Protein AF-A0A7X7R2S4-F1 (afdb_monomer_lite)

pLDDT: mean 77.34, std 18.14, range [29.33, 97.31]

Structure (mmCIF, N/CA/C/O backbone):
data_AF-A0A7X7R2S4-F1
#
_entry.id   AF-A0A7X7R2S4-F1
#
loop_
_atom_site.group_PDB
_atom_site.id
_atom_site.type_symbol
_atom_site.label_atom_id
_atom_site.label_alt_id
_atom_site.label_comp_id
_atom_site.label_asym_id
_atom_site.label_entity_id
_atom_site.label_seq_id
_atom_site.pdbx_PDB_ins_code
_atom_site.Cartn_x
_atom_site.Cartn_y
_atom_site.Cartn_z
_atom_site.occupancy
_atom_site.B_iso_or_equiv
_atom_site.auth_seq_id
_atom_site.auth_comp_id
_atom_site.auth_asym_id
_atom_site.auth_atom_id
_atom_site.pdbx_PDB_model_num
ATOM 1 N N . MET A 1 1 ? 31.758 -60.821 -17.439 1.00 40.66 1 MET A N 1
ATOM 2 C CA . MET A 1 1 ? 30.952 -59.996 -18.365 1.00 40.66 1 MET A CA 1
ATOM 3 C C . MET A 1 1 ? 30.117 -59.036 -17.536 1.00 40.66 1 MET A C 1
ATOM 5 O O . MET A 1 1 ? 29.089 -59.430 -17.009 1.00 40.66 1 MET A O 1
ATOM 9 N N . THR A 1 2 ? 30.583 -57.804 -17.367 1.00 30.92 2 THR A N 1
ATOM 10 C CA . THR A 1 2 ? 29.908 -56.790 -16.545 1.00 30.92 2 THR A CA 1
ATOM 11 C C . THR A 1 2 ? 30.042 -55.462 -17.279 1.00 30.92 2 THR A C 1
ATOM 13 O O . THR A 1 2 ? 31.125 -54.884 -17.356 1.00 30.92 2 THR A O 1
ATOM 16 N N . ARG A 1 3 ? 28.951 -55.040 -17.929 1.00 32.06 3 ARG A N 1
ATOM 17 C CA . ARG A 1 3 ? 28.861 -53.771 -18.658 1.00 32.06 3 ARG A CA 1
ATOM 18 C C . ARG A 1 3 ? 28.939 -52.623 -17.650 1.00 32.06 3 ARG A C 1
ATOM 20 O O . ARG A 1 3 ? 28.083 -52.512 -16.778 1.00 32.06 3 ARG A O 1
ATOM 27 N N . LYS A 1 4 ? 29.970 -51.783 -17.780 1.00 32.03 4 LYS A N 1
ATOM 28 C CA . LYS A 1 4 ? 30.063 -50.482 -17.108 1.00 32.03 4 LYS A CA 1
ATOM 29 C C . LYS A 1 4 ? 28.926 -49.595 -17.620 1.00 32.03 4 LYS A C 1
ATOM 31 O O . LYS A 1 4 ? 28.867 -49.311 -18.812 1.00 32.03 4 LYS A O 1
ATOM 36 N N . LEU A 1 5 ? 28.039 -49.180 -16.720 1.00 32.25 5 LEU A N 1
ATOM 37 C CA . LEU A 1 5 ? 27.093 -48.097 -16.964 1.00 32.25 5 LEU A CA 1
ATOM 38 C C . LEU A 1 5 ? 27.886 -46.788 -16.940 1.00 32.25 5 LEU A C 1
ATOM 40 O O . LEU A 1 5 ? 28.447 -46.404 -15.915 1.00 32.25 5 LEU A O 1
ATOM 44 N N . THR A 1 6 ? 27.995 -46.147 -18.097 1.00 35.16 6 THR A N 1
ATOM 45 C CA . THR A 1 6 ? 28.527 -44.795 -18.241 1.00 35.16 6 THR A CA 1
ATOM 46 C C . THR A 1 6 ? 27.544 -43.806 -17.628 1.00 35.16 6 THR A C 1
ATOM 48 O O . THR A 1 6 ? 26.377 -43.756 -18.007 1.00 35.16 6 THR A O 1
ATOM 51 N N . ASN A 1 7 ? 28.046 -43.050 -16.659 1.00 31.69 7 ASN A N 1
ATOM 52 C CA . ASN A 1 7 ? 27.362 -41.981 -15.953 1.00 31.69 7 ASN A CA 1
ATOM 53 C C . ASN A 1 7 ? 27.130 -40.808 -16.925 1.00 31.69 7 ASN A C 1
ATOM 55 O O . ASN A 1 7 ? 28.085 -40.133 -17.305 1.00 31.69 7 ASN A O 1
ATOM 59 N N . ILE A 1 8 ? 25.887 -40.601 -17.361 1.00 33.47 8 ILE A N 1
ATOM 60 C CA . ILE A 1 8 ? 25.465 -39.391 -18.076 1.00 33.47 8 ILE A CA 1
ATOM 61 C C . ILE A 1 8 ? 24.953 -38.429 -17.003 1.00 33.47 8 ILE A C 1
ATOM 63 O O . ILE A 1 8 ? 23.783 -38.455 -16.631 1.00 33.47 8 ILE A O 1
ATOM 67 N N . GLN A 1 9 ? 25.858 -37.625 -16.446 1.00 29.33 9 GLN A N 1
ATOM 68 C CA . GLN A 1 9 ? 25.483 -36.395 -15.755 1.00 29.33 9 GLN A CA 1
ATOM 69 C C . GLN A 1 9 ? 25.364 -35.308 -16.823 1.00 29.33 9 GLN A C 1
ATOM 71 O O . GLN A 1 9 ? 26.342 -34.653 -17.167 1.00 29.33 9 GLN A O 1
ATOM 76 N N . GLU A 1 10 ? 24.169 -35.161 -17.392 1.00 31.14 10 GLU A N 1
ATOM 77 C CA . GLU A 1 10 ? 23.798 -33.922 -18.068 1.00 31.14 10 GLU A CA 1
ATOM 78 C C . GLU A 1 10 ? 23.430 -32.892 -16.997 1.00 31.14 10 GLU A C 1
ATOM 80 O O . GLU A 1 10 ? 22.484 -33.062 -16.223 1.00 31.14 10 GLU A O 1
ATOM 85 N N . ASP A 1 11 ? 24.232 -31.833 -16.934 1.00 31.09 11 ASP A N 1
ATOM 86 C CA . ASP A 1 11 ? 24.050 -30.674 -16.071 1.00 31.09 11 ASP A CA 1
ATOM 87 C C . ASP A 1 11 ? 22.731 -29.952 -16.385 1.00 31.09 11 ASP A C 1
ATOM 89 O O . ASP A 1 11 ? 22.661 -29.054 -17.229 1.00 31.09 11 ASP A O 1
ATOM 93 N N . VAL A 1 12 ? 21.672 -30.278 -15.643 1.00 33.25 12 VAL A N 1
ATOM 94 C CA . VAL A 1 12 ? 20.488 -29.419 -15.554 1.00 33.25 12 VAL A CA 1
ATOM 95 C C . VAL A 1 12 ? 20.878 -28.181 -14.743 1.00 33.25 12 VAL A C 1
ATOM 97 O O . VAL A 1 12 ? 20.778 -28.150 -13.515 1.00 33.25 12 VAL A O 1
ATOM 100 N N . LYS A 1 13 ? 21.326 -27.124 -15.429 1.00 32.28 13 LYS A N 1
ATOM 101 C CA . LYS A 1 13 ? 21.379 -25.768 -14.865 1.00 32.28 13 LYS A CA 1
ATOM 102 C C . LYS A 1 13 ? 19.948 -25.298 -14.595 1.00 32.28 13 LYS A C 1
ATOM 104 O O . LYS A 1 13 ? 19.339 -24.618 -15.414 1.00 32.28 13 LYS A O 1
ATOM 109 N N . ILE A 1 14 ? 19.409 -25.664 -13.434 1.00 36.47 14 ILE A N 1
ATOM 110 C CA . ILE A 1 14 ? 18.145 -25.128 -12.928 1.00 36.47 14 ILE A CA 1
ATOM 111 C C . ILE A 1 14 ? 18.370 -23.641 -12.645 1.00 36.47 14 ILE A C 1
ATOM 113 O O . ILE A 1 14 ? 19.056 -23.259 -11.692 1.00 36.47 14 ILE A O 1
ATOM 117 N N . ASN A 1 15 ? 17.821 -22.794 -13.511 1.00 36.31 15 ASN A N 1
ATOM 118 C CA . ASN A 1 15 ? 17.870 -21.351 -13.364 1.00 36.31 15 ASN A CA 1
ATOM 119 C C . ASN A 1 15 ? 16.999 -20.972 -12.152 1.00 36.31 15 ASN A C 1
ATOM 121 O O . ASN A 1 15 ? 15.774 -21.064 -12.202 1.00 36.31 15 ASN A O 1
ATOM 125 N N . LYS A 1 16 ? 17.622 -20.579 -11.032 1.00 40.59 16 LYS A N 1
ATOM 126 C CA . LYS A 1 16 ? 16.988 -20.344 -9.710 1.00 40.59 16 LYS A CA 1
ATOM 127 C C . LYS A 1 16 ? 15.944 -19.206 -9.673 1.00 40.59 16 LYS A C 1
ATOM 129 O O . LYS A 1 16 ? 15.519 -18.795 -8.595 1.00 40.59 16 LYS A O 1
ATOM 134 N N . HIS A 1 17 ? 15.523 -18.695 -10.826 1.00 44.00 17 HIS A N 1
ATOM 135 C CA . HIS A 1 17 ? 14.651 -17.533 -10.984 1.00 44.00 17 HIS A CA 1
ATOM 136 C C . HIS A 1 17 ? 13.266 -17.857 -11.582 1.00 44.00 17 HIS A C 1
ATOM 138 O O . HIS A 1 17 ? 12.427 -16.963 -11.666 1.00 44.00 17 HIS A O 1
ATOM 144 N N . GLU A 1 18 ? 12.973 -19.115 -11.938 1.00 37.88 18 GLU A N 1
ATOM 145 C CA . GLU A 1 18 ? 11.683 -19.508 -12.544 1.00 37.88 18 GLU A CA 1
ATOM 146 C C . GLU A 1 18 ? 10.472 -19.442 -11.591 1.00 37.88 18 GLU A C 1
ATOM 148 O O . GLU A 1 18 ? 9.337 -19.308 -12.043 1.00 37.88 18 GLU A O 1
ATOM 153 N N . GLY A 1 19 ? 10.680 -19.463 -10.271 1.00 36.47 19 GLY A N 1
ATOM 154 C CA . GLY A 1 19 ? 9.593 -19.587 -9.285 1.00 36.47 19 GLY A CA 1
ATOM 155 C C . GLY A 1 19 ? 8.665 -18.371 -9.116 1.00 36.47 19 GLY A C 1
ATOM 156 O O . GLY A 1 19 ? 7.670 -18.475 -8.406 1.00 36.47 19 GLY A O 1
ATOM 157 N N . TYR A 1 20 ? 8.962 -17.225 -9.739 1.00 40.78 20 TYR A N 1
ATOM 158 C CA . TYR A 1 20 ? 8.166 -15.985 -9.624 1.00 40.78 20 TYR A CA 1
ATOM 159 C C . TYR A 1 20 ? 7.561 -15.506 -10.954 1.00 40.78 20 TYR A C 1
ATOM 161 O O . TYR A 1 20 ? 6.924 -14.451 -11.007 1.00 40.78 20 TYR A O 1
ATOM 169 N N . TYR A 1 21 ? 7.754 -16.260 -12.038 1.00 51.47 21 TYR A N 1
ATOM 170 C CA . TYR A 1 21 ? 7.372 -15.848 -13.383 1.00 51.47 21 TYR A CA 1
ATOM 171 C C . TYR A 1 21 ? 6.126 -16.593 -13.863 1.00 51.47 21 TYR A C 1
ATOM 173 O O . TYR A 1 21 ? 6.080 -17.819 -13.885 1.00 51.47 21 TYR A O 1
ATOM 181 N N . SER A 1 22 ? 5.115 -15.851 -14.323 1.00 49.03 22 SER A N 1
ATOM 182 C CA . SER A 1 22 ? 4.114 -16.433 -15.212 1.00 49.03 22 SER A CA 1
ATOM 183 C C . SER A 1 22 ? 4.539 -16.186 -16.654 1.00 49.03 22 SER A C 1
ATOM 185 O O . SER A 1 22 ? 4.491 -15.060 -17.137 1.00 49.03 22 SER A O 1
ATOM 187 N N . THR A 1 23 ? 4.885 -17.261 -17.357 1.00 49.03 23 THR A N 1
ATOM 188 C CA . THR A 1 23 ? 5.152 -17.312 -18.808 1.00 49.03 23 THR A CA 1
ATOM 189 C C . THR A 1 23 ? 3.950 -16.936 -19.678 1.00 49.03 23 THR A C 1
ATOM 191 O O . THR A 1 23 ? 4.076 -16.816 -20.895 1.00 49.03 23 THR A O 1
ATOM 194 N N . LYS A 1 24 ? 2.769 -16.735 -19.085 1.00 56.50 24 LYS A N 1
ATOM 195 C CA . LYS A 1 24 ? 1.554 -16.387 -19.820 1.00 56.50 24 LYS A CA 1
ATOM 196 C C . LYS A 1 24 ? 1.611 -14.917 -20.246 1.00 56.50 24 LYS A C 1
ATOM 198 O O . LYS A 1 24 ? 1.684 -14.035 -19.393 1.00 56.50 24 LYS A O 1
ATOM 203 N N . LYS A 1 25 ? 1.520 -14.650 -21.556 1.00 63.44 25 LYS A N 1
ATOM 204 C CA . LYS A 1 25 ? 1.223 -13.309 -22.086 1.00 63.44 25 LYS A CA 1
ATOM 205 C C . LYS A 1 25 ? -0.123 -12.857 -21.503 1.00 63.44 25 LYS A C 1
ATOM 207 O O . LYS A 1 25 ? -1.124 -13.544 -21.686 1.00 63.44 25 LYS A O 1
ATOM 212 N N . ARG A 1 26 ? -0.124 -11.765 -20.743 1.00 74.19 26 ARG A N 1
ATOM 213 C CA . ARG A 1 26 ? -1.310 -11.152 -20.125 1.00 74.19 26 ARG A CA 1
ATOM 214 C C . ARG A 1 26 ? -1.162 -9.636 -20.170 1.00 74.19 26 ARG A C 1
ATOM 216 O O . ARG A 1 26 ? -0.036 -9.138 -20.250 1.00 74.19 26 ARG A O 1
ATOM 223 N N . GLY A 1 27 ? -2.282 -8.932 -20.068 1.00 86.00 27 GLY A N 1
ATOM 224 C CA . GLY A 1 27 ? -2.335 -7.474 -20.118 1.00 86.00 27 GLY A CA 1
ATOM 225 C C . GLY A 1 27 ? -1.787 -6.914 -21.428 1.00 86.00 27 GLY A C 1
ATOM 226 O O . GLY A 1 27 ? -1.922 -7.538 -22.487 1.00 86.00 27 GLY A O 1
ATOM 227 N N . LYS A 1 28 ? -1.099 -5.773 -21.362 1.00 86.44 28 LYS A N 1
ATOM 228 C CA . LYS A 1 28 ? -0.499 -5.118 -22.536 1.00 86.44 28 LYS A CA 1
ATOM 229 C C . LYS A 1 28 ? 0.519 -5.997 -23.275 1.00 86.44 28 LYS A C 1
ATOM 231 O O . LYS A 1 28 ? 0.645 -5.886 -24.487 1.00 86.44 28 LYS A O 1
ATOM 236 N N . ARG A 1 29 ? 1.151 -6.967 -22.602 1.00 81.00 29 ARG A N 1
ATOM 237 C CA . ARG A 1 29 ? 2.067 -7.945 -23.234 1.00 81.00 29 ARG A CA 1
ATOM 238 C C . ARG A 1 29 ? 1.370 -8.933 -24.194 1.00 81.00 29 ARG A C 1
ATOM 240 O O . ARG A 1 29 ? 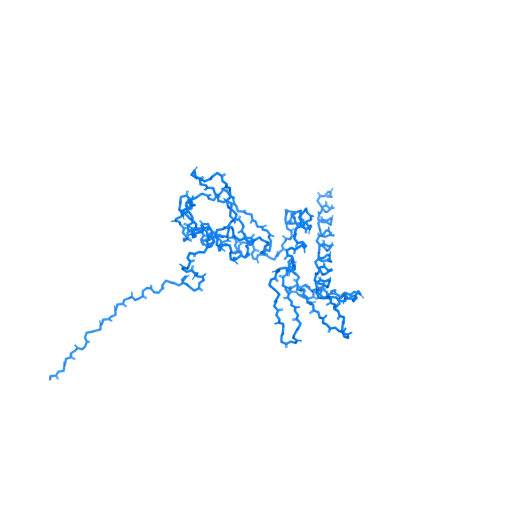2.038 -9.662 -24.927 1.00 81.00 29 ARG A O 1
ATOM 247 N N . SER A 1 30 ? 0.040 -9.028 -24.155 1.00 81.06 30 SER A N 1
ATOM 248 C CA . SER A 1 30 ? -0.761 -9.830 -25.100 1.00 81.06 30 SER A CA 1
ATOM 249 C C . SER A 1 30 ? -1.390 -9.013 -26.233 1.00 81.06 30 SER A C 1
ATOM 251 O O . SER A 1 30 ? -1.998 -9.607 -27.120 1.00 81.06 30 SER A O 1
ATOM 253 N N . VAL A 1 31 ? -1.250 -7.685 -26.223 1.00 80.62 31 VAL A N 1
ATOM 254 C CA . VAL A 1 31 ? -1.892 -6.785 -27.189 1.00 80.62 31 VAL A CA 1
ATOM 255 C C . VAL A 1 31 ? -0.959 -6.530 -28.374 1.00 80.62 31 VAL A C 1
ATOM 257 O O . VAL A 1 31 ? 0.224 -6.245 -28.198 1.00 80.62 31 VAL A O 1
ATOM 260 N N . ALA A 1 32 ? -1.487 -6.630 -29.596 1.00 76.50 32 ALA A N 1
ATOM 261 C CA . ALA A 1 32 ? -0.745 -6.280 -30.804 1.00 76.50 32 ALA A CA 1
ATOM 262 C C . ALA A 1 32 ? -0.524 -4.758 -30.886 1.00 76.50 32 ALA A C 1
ATOM 264 O O . ALA A 1 32 ? -1.429 -3.987 -30.581 1.00 76.50 32 ALA A O 1
ATOM 265 N N . GLY A 1 33 ? 0.669 -4.330 -31.311 1.00 81.25 33 GLY A N 1
ATOM 266 C CA . GLY A 1 33 ? 1.019 -2.910 -31.467 1.00 81.25 33 GLY A CA 1
ATOM 267 C C . GLY A 1 33 ? 1.743 -2.275 -30.275 1.00 81.25 33 GLY A C 1
ATOM 268 O O . GLY A 1 33 ? 2.121 -1.113 -30.356 1.00 81.25 33 GLY A O 1
ATOM 269 N N . ILE A 1 34 ? 1.985 -3.021 -29.191 1.00 86.12 34 ILE A N 1
ATOM 270 C CA . ILE A 1 34 ? 2.807 -2.558 -28.065 1.00 86.12 34 ILE A CA 1
ATOM 271 C C . ILE A 1 34 ? 4.203 -3.182 -28.187 1.00 86.12 34 ILE A C 1
ATOM 273 O O . ILE A 1 34 ? 4.307 -4.413 -28.209 1.00 86.12 34 ILE A O 1
ATOM 277 N N . PRO A 1 35 ? 5.288 -2.387 -28.251 1.00 88.69 35 PRO A N 1
ATOM 278 C CA . PRO A 1 35 ? 6.640 -2.928 -28.290 1.00 88.69 35 PRO A CA 1
ATOM 279 C C . PRO A 1 35 ? 6.918 -3.810 -27.071 1.00 88.69 35 PRO A C 1
ATOM 281 O O . PRO A 1 35 ? 6.588 -3.463 -25.938 1.00 88.69 35 PRO A O 1
ATOM 284 N N . HIS A 1 36 ? 7.539 -4.969 -27.275 1.00 85.94 36 HIS A N 1
ATOM 285 C CA . HIS A 1 36 ? 7.849 -5.894 -26.176 1.00 85.94 36 HIS A CA 1
ATOM 286 C C . HIS A 1 36 ? 9.267 -5.731 -25.616 1.00 85.94 36 HIS A C 1
ATOM 288 O O . HIS A 1 36 ? 9.539 -6.227 -24.524 1.00 85.94 36 HIS A O 1
ATOM 294 N N . LYS A 1 37 ? 10.148 -5.066 -26.367 1.00 89.31 37 LYS A N 1
ATOM 295 C CA . LYS A 1 37 ? 11.572 -4.844 -26.087 1.00 89.31 37 LYS A CA 1
ATOM 296 C C . LYS A 1 37 ? 11.965 -3.437 -26.545 1.00 89.31 37 LYS A C 1
ATOM 298 O O . LYS A 1 37 ? 11.163 -2.804 -27.219 1.00 89.31 37 LYS A O 1
ATOM 303 N N . GLY A 1 38 ? 13.174 -2.984 -26.212 1.00 90.81 38 GLY A N 1
ATOM 304 C CA . GLY A 1 38 ? 13.709 -1.685 -26.650 1.00 90.81 38 GLY A CA 1
ATOM 305 C C . GLY A 1 38 ? 13.285 -0.497 -25.783 1.00 90.81 38 GLY A C 1
ATOM 306 O O . GLY A 1 38 ? 13.563 0.650 -26.124 1.00 90.81 38 GLY A O 1
ATOM 307 N N . TRP A 1 39 ? 12.617 -0.749 -24.657 1.00 94.25 39 TRP A N 1
ATOM 308 C CA . TRP A 1 39 ? 12.201 0.309 -23.744 1.00 94.25 39 TRP A CA 1
ATOM 309 C C . TRP A 1 39 ? 13.375 0.810 -22.910 1.00 94.25 39 TRP A C 1
ATOM 311 O O . TRP A 1 39 ? 14.314 0.070 -22.625 1.00 94.25 39 TRP A O 1
ATOM 321 N N . LYS A 1 40 ? 13.278 2.056 -22.453 1.00 90.50 40 LYS A N 1
ATOM 322 C CA . LYS A 1 40 ? 14.247 2.697 -21.566 1.00 90.50 40 LYS A CA 1
ATOM 323 C C . LYS A 1 40 ? 13.549 3.089 -20.265 1.00 90.50 40 LYS A C 1
ATOM 325 O O . LYS A 1 40 ? 12.475 3.687 -20.288 1.00 90.50 40 LYS A O 1
ATOM 330 N N . CYS A 1 41 ? 14.149 2.752 -19.127 1.00 89.12 41 CYS A N 1
ATOM 331 C CA . CYS A 1 41 ? 13.702 3.255 -17.830 1.00 89.12 41 CYS A CA 1
ATOM 332 C C . CYS A 1 41 ? 14.213 4.689 -17.640 1.00 89.12 41 CYS A C 1
ATOM 334 O O . CYS A 1 41 ? 15.421 4.898 -17.539 1.00 89.12 41 CYS A O 1
ATOM 336 N N . SER A 1 42 ? 13.311 5.669 -17.566 1.00 85.31 42 SER A N 1
ATOM 337 C CA . SER A 1 42 ? 13.685 7.074 -17.355 1.00 85.31 42 SER A CA 1
ATOM 338 C C . SER A 1 42 ? 14.022 7.361 -15.890 1.00 85.31 42 SER A C 1
ATOM 340 O O . SER A 1 42 ? 15.060 7.948 -15.595 1.00 85.31 42 SER A O 1
ATOM 342 N N . TYR A 1 43 ? 13.179 6.904 -14.963 1.00 79.19 43 TYR A N 1
ATOM 343 C CA . TYR A 1 43 ? 13.421 6.955 -13.523 1.00 79.19 43 TYR A CA 1
ATOM 344 C C . TYR A 1 43 ? 12.583 5.910 -12.777 1.00 79.19 43 TYR A C 1
ATOM 346 O O . TYR A 1 43 ? 11.667 5.298 -13.334 1.00 79.19 43 TYR A O 1
ATOM 354 N N . VAL A 1 44 ? 12.925 5.708 -11.502 1.00 81.50 44 VAL A N 1
ATOM 355 C CA . VAL A 1 44 ? 12.210 4.808 -10.593 1.00 81.50 44 VAL A CA 1
ATOM 356 C C . VAL A 1 44 ? 11.640 5.615 -9.437 1.00 81.50 44 VAL A C 1
ATOM 358 O O . VAL A 1 44 ? 12.362 6.354 -8.770 1.00 81.50 44 VAL A O 1
ATOM 361 N N . GLU A 1 45 ? 10.350 5.447 -9.195 1.00 80.25 45 GLU A N 1
ATOM 362 C CA . GLU A 1 45 ? 9.625 6.062 -8.090 1.00 80.25 45 GLU A CA 1
ATOM 363 C C . GLU A 1 45 ? 9.312 5.003 -7.025 1.00 80.25 45 GLU A C 1
ATOM 365 O O . GLU A 1 45 ? 8.806 3.927 -7.344 1.00 80.25 45 GLU A O 1
ATOM 370 N N . ASP A 1 46 ? 9.627 5.284 -5.757 1.00 77.69 46 ASP A N 1
ATOM 371 C CA . ASP A 1 46 ? 9.187 4.460 -4.627 1.00 77.69 46 ASP A CA 1
ATOM 372 C C . ASP A 1 46 ? 7.896 5.038 -4.047 1.00 77.69 46 ASP A C 1
ATOM 374 O O . ASP A 1 46 ? 7.919 6.052 -3.347 1.00 77.69 46 ASP A O 1
ATOM 378 N N . LEU A 1 47 ? 6.780 4.355 -4.294 1.00 67.62 47 LEU A N 1
ATOM 379 C CA . LEU A 1 47 ? 5.482 4.699 -3.720 1.00 67.62 47 LEU A CA 1
ATOM 380 C C . LEU A 1 47 ? 5.350 4.306 -2.248 1.00 67.62 47 LEU A C 1
ATOM 382 O O . LEU A 1 47 ? 4.267 4.447 -1.706 1.00 67.62 47 LEU A O 1
ATOM 386 N N . GLY A 1 48 ? 6.391 3.771 -1.605 1.00 60.22 48 GLY A N 1
ATOM 387 C CA . GLY A 1 48 ? 6.427 3.348 -0.199 1.00 60.22 48 GLY A CA 1
ATOM 388 C C . GLY A 1 48 ? 5.685 2.040 0.098 1.00 60.22 48 GLY A C 1
ATOM 389 O O . GLY A 1 48 ? 6.174 1.227 0.884 1.00 60.22 48 GLY A O 1
ATOM 390 N N . GLU A 1 49 ? 4.575 1.787 -0.591 1.00 58.62 49 GLU A N 1
ATOM 391 C CA . GLU A 1 49 ? 3.779 0.556 -0.545 1.00 58.62 49 GLU A CA 1
ATOM 392 C C . GLU A 1 49 ? 3.315 0.165 -1.965 1.00 58.62 49 GLU A C 1
ATOM 394 O O . GLU A 1 49 ? 3.403 0.975 -2.893 1.00 58.62 49 GLU A O 1
ATOM 399 N N . PRO A 1 50 ? 2.862 -1.080 -2.202 1.00 72.69 50 PRO A N 1
ATOM 400 C CA . PRO A 1 50 ? 2.316 -1.485 -3.496 1.00 72.69 50 PRO A CA 1
ATOM 401 C C . PRO A 1 50 ? 0.958 -0.822 -3.807 1.00 72.69 50 PRO A C 1
ATOM 403 O O . PRO A 1 50 ? -0.092 -1.417 -3.573 1.00 72.69 50 PRO A O 1
ATOM 406 N N . MET A 1 51 ? 0.979 0.394 -4.365 1.00 67.31 51 MET A N 1
ATOM 407 C CA . MET A 1 51 ? -0.225 1.229 -4.527 1.00 67.31 51 MET A CA 1
ATOM 408 C C . MET A 1 51 ? -0.823 1.239 -5.936 1.00 67.31 51 MET A C 1
ATOM 410 O O . MET A 1 51 ? -2.024 1.439 -6.074 1.00 67.31 51 MET A O 1
ATOM 414 N N . ILE A 1 52 ? -0.034 1.014 -6.992 1.00 72.75 52 ILE A N 1
ATOM 415 C CA . ILE A 1 52 ? -0.551 1.066 -8.372 1.00 72.75 52 ILE A CA 1
ATOM 416 C C . ILE A 1 52 ? -0.466 -0.290 -9.056 1.00 72.75 52 ILE A C 1
ATOM 418 O O . ILE A 1 52 ? 0.428 -1.082 -8.774 1.00 72.75 52 ILE A O 1
ATOM 422 N N . LYS A 1 53 ? -1.371 -0.570 -9.994 1.00 86.19 53 LYS A N 1
ATOM 423 C CA . LYS A 1 53 ? -1.304 -1.790 -10.805 1.00 86.19 53 LYS A CA 1
ATOM 424 C C . LYS A 1 53 ? -0.262 -1.624 -11.912 1.00 86.19 53 LYS A C 1
ATOM 426 O O . LYS A 1 53 ? -0.285 -0.636 -12.637 1.00 86.19 53 LYS A O 1
ATOM 431 N N . CYS A 1 54 ? 0.619 -2.608 -12.084 1.00 90.44 54 CYS A N 1
ATOM 432 C CA . CYS A 1 54 ? 1.585 -2.630 -13.184 1.00 90.44 54 CYS A CA 1
ATOM 433 C C . CYS A 1 54 ? 0.868 -2.566 -14.538 1.00 90.44 54 CYS A C 1
ATOM 435 O O . CYS A 1 54 ? 0.113 -3.480 -14.865 1.00 90.44 54 CYS A O 1
ATOM 437 N N . GLN A 1 55 ? 1.152 -1.550 -15.354 1.00 93.00 55 GLN A N 1
ATOM 438 C CA . GLN A 1 55 ? 0.464 -1.339 -16.633 1.00 93.00 55 GLN A CA 1
ATOM 439 C C . GLN A 1 55 ? 0.864 -2.344 -17.722 1.00 93.00 55 GLN A C 1
ATOM 44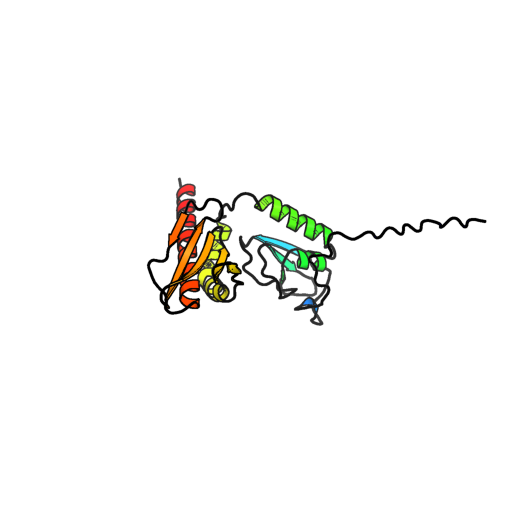1 O O . GLN A 1 55 ? 0.145 -2.494 -18.701 1.00 93.00 55 GLN A O 1
ATOM 446 N N . MET A 1 56 ? 1.989 -3.053 -17.571 1.00 91.38 56 MET A N 1
ATOM 447 C CA . MET A 1 56 ? 2.423 -4.045 -18.564 1.00 91.38 56 MET A CA 1
ATOM 448 C C . MET A 1 56 ? 1.778 -5.418 -18.337 1.00 91.38 56 MET A C 1
ATOM 450 O O . MET A 1 56 ? 1.195 -5.989 -19.257 1.00 91.38 56 MET A O 1
ATOM 454 N N . CYS A 1 57 ? 1.870 -5.967 -17.118 1.00 87.81 57 CYS A N 1
ATOM 455 C CA . CYS A 1 57 ? 1.277 -7.275 -16.808 1.00 87.81 57 CYS A CA 1
ATOM 456 C C . CYS A 1 57 ? -0.172 -7.196 -16.318 1.00 87.81 57 CYS A C 1
ATOM 458 O O . CYS A 1 57 ? -0.838 -8.229 -16.248 1.00 87.81 57 CYS A O 1
ATOM 460 N N . GLU A 1 58 ? -0.625 -6.010 -15.900 1.00 86.50 58 GLU A N 1
ATOM 461 C CA . GLU A 1 58 ? -1.971 -5.725 -15.382 1.00 86.50 58 GLU A CA 1
ATOM 462 C C . GLU A 1 58 ? -2.431 -6.691 -14.282 1.00 86.50 58 GLU A C 1
ATOM 464 O O . GLU A 1 58 ? -3.624 -6.928 -14.095 1.00 86.50 58 GLU A O 1
ATOM 469 N N . SER A 1 59 ? -1.475 -7.260 -13.543 1.00 80.38 59 SER A N 1
ATOM 470 C CA . SER A 1 59 ? -1.715 -8.334 -12.570 1.00 80.38 59 SER A CA 1
ATOM 471 C C . SER A 1 59 ? -1.243 -7.967 -11.166 1.00 80.38 59 SER A C 1
ATOM 473 O O . SER A 1 59 ? -1.954 -8.217 -10.201 1.00 80.38 59 SER A O 1
ATOM 475 N N . ASN A 1 60 ? -0.062 -7.358 -11.044 1.00 77.44 60 ASN A N 1
ATOM 476 C CA . ASN A 1 60 ? 0.563 -7.090 -9.750 1.00 77.44 60 ASN A CA 1
ATOM 477 C C . ASN A 1 60 ? 0.390 -5.626 -9.346 1.00 77.44 60 ASN A C 1
ATOM 479 O O . ASN A 1 60 ? 0.595 -4.739 -10.177 1.00 77.44 60 ASN A O 1
ATOM 483 N N . MET A 1 61 ? 0.101 -5.392 -8.066 1.00 79.25 61 MET A N 1
ATOM 484 C CA . MET A 1 61 ? 0.295 -4.084 -7.442 1.00 79.25 61 MET A CA 1
ATOM 485 C C . MET A 1 61 ? 1.793 -3.865 -7.211 1.00 79.25 61 MET A C 1
ATOM 487 O O . MET A 1 61 ? 2.496 -4.781 -6.776 1.00 79.25 61 MET A O 1
ATOM 491 N N . ILE A 1 62 ? 2.297 -2.684 -7.552 1.00 80.81 62 ILE A N 1
ATOM 492 C CA . ILE A 1 62 ? 3.720 -2.352 -7.561 1.00 80.81 62 ILE A CA 1
ATOM 493 C C . ILE A 1 62 ? 3.994 -1.152 -6.661 1.00 80.81 62 ILE A C 1
ATOM 495 O O . ILE A 1 62 ? 3.235 -0.186 -6.627 1.00 80.81 62 ILE A O 1
ATOM 499 N N . ARG A 1 63 ? 5.093 -1.262 -5.912 1.00 79.81 63 ARG A N 1
ATOM 500 C CA . ARG A 1 63 ? 5.635 -0.212 -5.046 1.00 79.81 63 ARG A CA 1
ATOM 501 C C . ARG A 1 63 ? 6.678 0.623 -5.777 1.00 79.81 63 ARG A C 1
ATOM 503 O O . ARG A 1 63 ? 6.626 1.843 -5.757 1.00 79.81 63 ARG A O 1
ATOM 510 N N . TYR A 1 64 ? 7.621 -0.065 -6.415 1.00 81.00 64 TYR A N 1
ATOM 511 C CA . TYR A 1 64 ? 8.663 0.554 -7.220 1.00 81.00 64 TYR A CA 1
ATOM 512 C C . TYR A 1 64 ? 8.168 0.659 -8.650 1.00 81.00 64 TYR A C 1
ATOM 514 O O . TYR A 1 64 ? 8.004 -0.356 -9.338 1.00 81.00 64 TYR A O 1
ATOM 522 N N . VAL A 1 65 ? 7.881 1.887 -9.053 1.00 86.62 65 VAL A N 1
ATOM 523 C CA . VAL A 1 65 ? 7.312 2.215 -10.348 1.00 86.62 65 VAL A CA 1
ATOM 524 C C . VAL A 1 65 ? 8.436 2.628 -11.269 1.00 86.62 65 VAL A C 1
ATOM 526 O O . VAL A 1 65 ? 9.080 3.655 -11.079 1.00 86.62 65 VAL A O 1
ATOM 529 N N . TYR A 1 66 ? 8.673 1.791 -12.263 1.00 89.25 66 TYR A N 1
ATOM 530 C CA . TYR A 1 66 ? 9.597 2.060 -13.344 1.00 89.25 66 TYR A CA 1
ATOM 531 C C . TYR A 1 66 ? 8.816 2.782 -14.433 1.00 89.25 66 TYR A C 1
ATOM 533 O O . TYR A 1 66 ? 7.827 2.249 -14.945 1.00 89.25 66 TYR A O 1
ATOM 541 N N . HIS A 1 67 ? 9.253 3.996 -14.748 1.00 89.44 67 HIS A N 1
ATOM 542 C CA . HIS A 1 67 ? 8.686 4.826 -15.802 1.00 89.44 67 HIS A CA 1
ATOM 543 C C . HIS A 1 67 ? 9.372 4.472 -17.121 1.00 89.44 67 HIS A C 1
ATOM 545 O O . HIS A 1 67 ? 10.534 4.813 -17.345 1.00 89.44 67 HIS A O 1
ATOM 551 N N . MET A 1 68 ? 8.669 3.730 -17.974 1.00 92.50 68 MET A N 1
ATOM 552 C CA . MET A 1 68 ? 9.221 3.144 -19.195 1.00 92.50 68 MET A CA 1
ATOM 553 C C . MET A 1 68 ? 8.809 3.946 -20.421 1.00 92.50 68 MET A C 1
ATOM 555 O O . MET A 1 68 ? 7.619 4.169 -20.640 1.00 92.50 68 MET A O 1
ATOM 559 N N . THR A 1 69 ? 9.784 4.307 -21.251 1.00 93.38 69 THR A N 1
ATOM 560 C CA . THR A 1 69 ? 9.577 4.992 -22.533 1.00 93.38 69 THR A CA 1
ATOM 561 C C . THR A 1 69 ? 10.085 4.145 -23.697 1.00 93.38 69 THR A C 1
ATOM 563 O O . THR A 1 69 ? 10.993 3.330 -23.527 1.00 93.38 69 THR A O 1
ATOM 566 N N . HIS A 1 70 ? 9.499 4.319 -24.881 1.00 94.69 70 HIS A N 1
ATOM 567 C CA . HIS A 1 70 ? 9.924 3.660 -26.115 1.00 94.69 70 HIS A CA 1
ATOM 568 C C . HIS A 1 70 ? 9.785 4.635 -27.286 1.00 94.69 70 HIS A C 1
ATOM 570 O O . HIS A 1 70 ? 8.870 5.449 -27.301 1.00 94.69 70 HIS A O 1
ATOM 576 N N . GLU A 1 71 ? 10.678 4.559 -28.269 1.00 93.69 71 GLU A N 1
ATOM 577 C CA . GLU A 1 71 ? 10.686 5.489 -29.411 1.00 93.69 71 GLU A CA 1
ATOM 578 C C . GLU A 1 71 ? 9.416 5.334 -30.268 1.00 93.69 71 GLU A C 1
ATOM 580 O O . GLU A 1 71 ? 8.770 6.320 -30.608 1.00 93.69 71 GLU A O 1
ATOM 585 N N . ASP A 1 72 ? 8.982 4.092 -30.487 1.00 90.44 72 ASP A N 1
ATOM 586 C CA . ASP A 1 72 ? 7.732 3.761 -31.191 1.00 90.44 72 ASP A CA 1
ATOM 587 C C . ASP A 1 72 ? 6.465 3.758 -30.306 1.00 90.44 72 ASP A C 1
ATOM 589 O O . ASP A 1 72 ? 5.420 3.266 -30.735 1.00 90.44 72 ASP A O 1
ATOM 593 N N . PHE A 1 73 ? 6.524 4.236 -29.054 1.00 87.56 73 PHE A N 1
ATOM 594 C CA . PHE A 1 73 ? 5.347 4.275 -28.175 1.00 87.56 73 PHE A CA 1
ATOM 595 C C . PHE A 1 73 ? 5.280 5.591 -27.379 1.00 87.56 73 PHE A C 1
ATOM 597 O O . PHE A 1 73 ? 6.083 5.794 -26.470 1.00 87.56 73 PHE A O 1
ATOM 604 N N . PRO A 1 74 ? 4.319 6.486 -27.681 1.00 86.00 74 PRO A N 1
ATOM 605 C CA . PRO A 1 74 ? 4.324 7.853 -27.155 1.00 86.00 74 PRO A CA 1
ATOM 606 C C . PRO A 1 74 ? 3.977 7.955 -25.662 1.00 86.00 74 PRO A C 1
ATOM 608 O O . PRO A 1 74 ? 4.290 8.963 -25.031 1.00 86.00 74 PRO A O 1
ATOM 611 N N . GLU A 1 75 ? 3.322 6.945 -25.082 1.00 87.69 75 GLU A N 1
ATOM 612 C CA . GLU A 1 75 ? 2.942 6.957 -23.667 1.00 87.69 75 GLU A CA 1
ATOM 613 C C . GLU A 1 75 ? 4.050 6.391 -22.765 1.00 87.69 75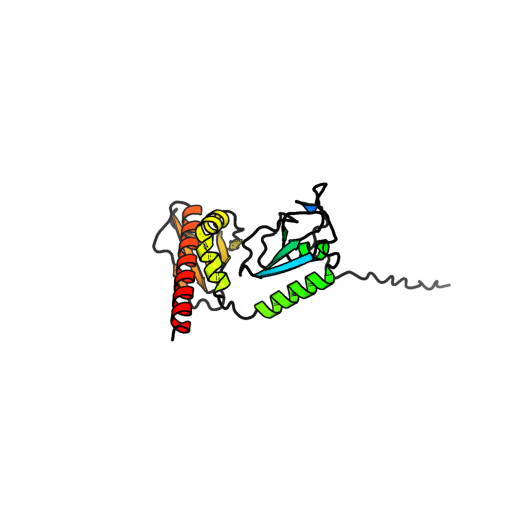 GLU A C 1
ATOM 615 O O . GLU A 1 75 ? 4.705 5.398 -23.085 1.00 87.69 75 GLU A O 1
ATOM 620 N N . VAL A 1 76 ? 4.191 6.963 -21.567 1.00 89.50 76 VAL A N 1
ATOM 621 C CA . VAL A 1 76 ? 5.032 6.391 -20.508 1.00 89.50 76 VAL A CA 1
ATOM 622 C C . VAL A 1 76 ? 4.266 5.280 -19.795 1.00 89.50 76 VAL A C 1
ATOM 624 O O . VAL A 1 76 ? 3.170 5.506 -19.277 1.00 89.50 76 VAL A O 1
ATOM 627 N N . LEU A 1 77 ? 4.850 4.083 -19.720 1.00 92.75 77 LEU A N 1
ATOM 628 C CA . LEU A 1 77 ? 4.269 2.973 -18.967 1.00 92.75 77 LEU A CA 1
ATOM 629 C C . LEU A 1 77 ? 4.852 2.876 -17.556 1.00 92.75 77 LEU A C 1
ATOM 631 O O . LEU A 1 77 ? 6.062 2.817 -17.369 1.00 92.75 77 LEU A O 1
ATOM 635 N N . HIS A 1 78 ? 3.964 2.763 -16.574 1.00 93.06 78 HIS A N 1
ATOM 636 C CA . HIS A 1 78 ? 4.257 2.589 -15.156 1.00 93.06 78 HIS A CA 1
ATOM 637 C C . HIS A 1 78 ? 4.234 1.099 -14.818 1.00 93.06 78 HIS A C 1
ATOM 639 O O . HIS A 1 78 ? 3.173 0.462 -14.767 1.00 93.06 78 HIS A O 1
ATOM 645 N N . VAL A 1 79 ? 5.409 0.504 -14.626 1.00 91.69 79 VAL A N 1
ATOM 646 C CA . VAL A 1 79 ? 5.541 -0.954 -14.499 1.00 91.69 79 VAL A CA 1
ATOM 647 C C . VAL A 1 79 ? 6.401 -1.348 -13.305 1.00 91.69 79 VAL A C 1
ATOM 649 O O . VAL A 1 79 ? 7.175 -0.558 -12.780 1.00 91.69 79 VAL A O 1
ATOM 652 N N . GLY A 1 80 ? 6.265 -2.595 -12.854 1.00 88.50 80 GLY A N 1
ATOM 653 C CA . GLY A 1 80 ? 7.144 -3.136 -11.815 1.00 88.50 80 GLY A CA 1
ATOM 654 C C . GLY A 1 80 ? 8.499 -3.545 -12.387 1.00 88.50 80 GLY A C 1
ATOM 655 O O . GLY A 1 80 ? 8.583 -3.896 -13.566 1.00 88.50 80 GLY A O 1
ATOM 656 N N . GLY A 1 81 ? 9.529 -3.608 -11.540 1.00 85.44 81 GLY A N 1
ATOM 657 C CA . GLY A 1 81 ? 10.912 -3.886 -11.959 1.00 85.44 81 GLY A CA 1
ATOM 658 C C . GLY A 1 81 ? 11.096 -5.151 -12.804 1.00 85.44 81 GLY A C 1
ATOM 659 O O . GLY A 1 81 ? 11.865 -5.151 -13.760 1.00 85.44 81 GLY A O 1
ATOM 660 N N . VAL A 1 82 ? 10.320 -6.211 -12.539 1.00 83.81 82 VAL A N 1
ATOM 661 C CA . VAL A 1 82 ? 10.332 -7.424 -13.379 1.00 83.81 82 VAL A CA 1
ATOM 662 C C . VAL A 1 82 ? 9.870 -7.117 -14.806 1.00 83.81 82 VAL A C 1
ATOM 664 O O . VAL A 1 82 ? 10.509 -7.543 -15.760 1.00 83.81 82 VAL A O 1
ATOM 667 N N . CYS A 1 83 ? 8.764 -6.384 -14.972 1.00 88.31 83 CYS A N 1
ATOM 668 C CA . CYS A 1 83 ? 8.265 -6.022 -16.300 1.00 88.31 83 CYS A CA 1
ATOM 669 C C . CYS A 1 83 ? 9.230 -5.073 -17.013 1.00 88.31 83 CYS A C 1
ATOM 671 O O . CYS A 1 83 ? 9.502 -5.307 -18.187 1.00 88.31 83 CYS A O 1
ATOM 673 N N . ALA A 1 84 ? 9.779 -4.086 -16.296 1.00 90.69 84 ALA A N 1
ATOM 674 C CA . ALA A 1 84 ? 10.778 -3.156 -16.819 1.00 90.69 84 ALA A CA 1
ATOM 675 C C . ALA A 1 84 ? 11.980 -3.891 -17.424 1.00 90.69 84 ALA A C 1
ATOM 677 O O . ALA A 1 84 ? 12.317 -3.657 -18.578 1.00 90.69 84 ALA A O 1
ATOM 678 N N . GLY A 1 85 ? 12.537 -4.872 -16.709 1.00 88.12 85 GLY A N 1
ATOM 679 C CA . GLY A 1 85 ? 13.707 -5.607 -17.188 1.00 88.12 85 GLY A CA 1
ATOM 680 C C . GLY A 1 85 ? 13.505 -6.368 -18.485 1.00 88.12 85 GLY A C 1
ATOM 681 O O . GLY A 1 85 ? 14.360 -6.355 -19.361 1.00 88.12 85 GLY A O 1
ATOM 682 N N . TYR A 1 86 ? 12.349 -7.004 -18.646 1.00 87.12 86 TYR A N 1
ATOM 683 C CA . TYR A 1 86 ? 12.024 -7.644 -19.919 1.00 87.12 86 TYR A CA 1
ATOM 684 C C . TYR A 1 86 ? 11.798 -6.632 -21.044 1.00 87.12 86 TYR A C 1
ATOM 686 O O . TYR A 1 86 ? 12.115 -6.926 -22.190 1.00 87.12 86 TYR A O 1
ATOM 694 N N . MET A 1 87 ? 11.223 -5.472 -20.726 1.00 91.12 87 MET A N 1
ATOM 695 C CA . MET A 1 87 ? 10.996 -4.403 -21.696 1.00 91.12 87 MET A CA 1
ATOM 696 C C . MET A 1 87 ? 12.320 -3.768 -22.160 1.00 91.12 87 MET A C 1
ATOM 698 O O . MET A 1 87 ? 12.427 -3.385 -23.321 1.00 91.12 87 MET A O 1
ATOM 702 N N . GLU A 1 88 ? 13.333 -3.713 -21.292 1.00 90.69 88 GLU A N 1
ATOM 703 C CA . GLU A 1 88 ? 14.710 -3.279 -21.603 1.00 90.69 88 GLU A CA 1
ATOM 704 C C . GLU A 1 88 ? 15.544 -4.353 -22.330 1.00 90.69 88 GLU A C 1
ATOM 706 O O . GLU A 1 88 ? 16.650 -4.066 -22.771 1.00 90.69 88 GLU A O 1
ATOM 711 N N . ASP A 1 89 ? 15.031 -5.582 -22.460 1.00 87.31 89 ASP A N 1
ATOM 712 C CA . ASP A 1 89 ? 15.784 -6.775 -22.890 1.00 87.31 89 ASP A CA 1
ATOM 713 C C . ASP A 1 89 ? 16.999 -7.117 -22.001 1.00 87.31 89 ASP A C 1
ATOM 715 O O . ASP A 1 89 ? 17.921 -7.814 -22.417 1.00 87.31 89 ASP A O 1
ATOM 719 N N . ASP A 1 90 ? 16.970 -6.667 -20.743 1.00 80.44 90 ASP A N 1
ATOM 720 C CA . ASP A 1 90 ? 17.977 -6.961 -19.720 1.00 80.44 90 ASP A CA 1
ATOM 721 C C . ASP A 1 90 ? 17.309 -7.274 -18.361 1.00 80.44 90 ASP A C 1
ATOM 723 O O . ASP A 1 90 ? 17.345 -6.485 -17.401 1.00 80.44 90 ASP A O 1
ATOM 727 N N . PRO A 1 91 ? 16.645 -8.442 -18.255 1.00 70.31 91 PRO A N 1
ATOM 728 C CA . PRO A 1 91 ? 15.932 -8.830 -17.044 1.00 70.31 91 PRO A CA 1
ATOM 729 C C . PRO A 1 91 ? 16.871 -9.055 -15.854 1.00 70.31 91 PRO A C 1
ATOM 731 O O . PRO A 1 91 ? 16.458 -8.863 -14.709 1.00 70.31 91 PRO A O 1
ATOM 734 N N . GLU A 1 92 ? 18.129 -9.429 -16.098 1.00 71.75 92 GLU A N 1
ATOM 735 C CA . GLU A 1 92 ? 19.093 -9.709 -15.037 1.00 71.75 92 GLU A CA 1
ATOM 736 C C . GLU A 1 92 ? 19.569 -8.417 -14.358 1.00 71.75 92 GLU A C 1
ATOM 738 O O . GLU A 1 92 ? 19.552 -8.313 -13.127 1.00 71.75 92 GLU A O 1
ATOM 743 N N . THR A 1 93 ? 19.922 -7.390 -15.135 1.00 66.62 93 THR A N 1
ATOM 744 C CA . THR A 1 93 ? 20.325 -6.090 -14.583 1.00 66.62 93 THR A CA 1
ATOM 745 C C . THR A 1 93 ? 19.154 -5.359 -13.941 1.00 66.62 93 THR A C 1
ATOM 747 O O . THR A 1 93 ? 19.328 -4.713 -12.905 1.00 66.62 93 THR A O 1
ATOM 750 N N . ALA A 1 94 ? 17.943 -5.466 -14.489 1.00 67.81 94 ALA A N 1
ATOM 751 C CA . ALA A 1 94 ? 16.749 -4.916 -13.848 1.00 67.81 94 ALA A CA 1
ATOM 752 C C . ALA A 1 94 ? 16.424 -5.597 -12.516 1.00 67.81 94 ALA A C 1
ATOM 754 O O . ALA A 1 94 ? 16.132 -4.914 -11.535 1.00 67.81 94 ALA A O 1
ATOM 755 N N . TRP A 1 95 ? 16.550 -6.925 -12.443 1.00 68.19 95 TRP A N 1
ATOM 756 C CA . TRP A 1 95 ? 16.395 -7.655 -11.187 1.00 68.19 95 TRP A CA 1
ATOM 757 C C . TRP A 1 95 ? 17.456 -7.251 -10.161 1.00 68.19 95 TRP A C 1
ATOM 759 O O . TRP A 1 95 ? 17.142 -7.054 -8.988 1.00 68.19 95 TRP A O 1
ATOM 769 N N . ARG A 1 96 ? 18.709 -7.067 -10.596 1.00 66.56 96 ARG A N 1
ATOM 770 C CA . ARG A 1 96 ? 19.801 -6.593 -9.736 1.00 66.56 96 ARG A CA 1
ATOM 771 C C . ARG A 1 96 ? 19.513 -5.192 -9.185 1.00 66.56 96 ARG A C 1
ATOM 773 O O . ARG A 1 96 ? 19.678 -4.988 -7.985 1.00 66.56 96 ARG A O 1
ATOM 780 N N . ARG A 1 97 ? 19.021 -4.268 -10.023 1.00 67.81 97 ARG A N 1
ATOM 781 C CA . ARG A 1 97 ? 18.575 -2.921 -9.614 1.00 67.81 97 ARG A CA 1
ATOM 782 C C . ARG A 1 97 ? 17.422 -2.980 -8.614 1.00 67.81 97 ARG A C 1
ATOM 784 O O . ARG A 1 97 ? 17.515 -2.357 -7.567 1.00 67.81 97 ARG A O 1
ATOM 791 N N . ASP A 1 98 ? 16.374 -3.752 -8.899 1.00 67.25 98 ASP A N 1
ATOM 792 C CA . ASP A 1 98 ? 15.205 -3.904 -8.018 1.00 67.25 98 ASP A CA 1
ATOM 793 C C . ASP A 1 98 ? 15.592 -4.520 -6.662 1.00 67.25 98 ASP A C 1
ATOM 795 O O . ASP A 1 98 ? 15.154 -4.059 -5.607 1.00 67.25 98 ASP A O 1
ATOM 799 N N . ARG A 1 99 ? 16.477 -5.524 -6.662 1.00 67.00 99 ARG A N 1
ATOM 800 C CA . ARG A 1 99 ? 16.995 -6.146 -5.438 1.00 67.00 99 ARG A CA 1
ATOM 801 C C . ARG A 1 99 ? 17.856 -5.187 -4.623 1.00 67.00 99 ARG A C 1
ATOM 803 O O . ARG A 1 99 ? 17.728 -5.162 -3.401 1.00 67.00 99 ARG A O 1
ATOM 810 N N . GLU A 1 100 ? 18.728 -4.430 -5.276 1.00 66.38 100 GLU A N 1
ATOM 811 C CA . GLU A 1 100 ? 19.584 -3.449 -4.613 1.00 66.38 100 GLU A CA 1
ATOM 812 C C . GLU A 1 100 ? 18.753 -2.296 -4.039 1.00 66.38 100 GLU A C 1
ATOM 814 O O . GLU A 1 100 ? 18.919 -1.947 -2.875 1.00 66.38 100 GLU A O 1
ATOM 819 N N . LEU A 1 101 ? 17.768 -1.797 -4.788 1.00 64.38 101 LEU A N 1
ATOM 820 C CA . LEU A 1 101 ? 16.810 -0.794 -4.328 1.00 64.38 101 LEU A CA 1
ATOM 821 C C . LEU A 1 101 ? 16.044 -1.292 -3.089 1.00 64.38 101 LEU A C 1
ATOM 823 O O . LEU A 1 101 ? 16.031 -0.632 -2.052 1.00 64.38 101 LEU A O 1
ATOM 827 N N . LYS A 1 102 ? 15.498 -2.514 -3.140 1.00 63.91 102 LYS A N 1
ATOM 828 C CA . LYS A 1 102 ? 14.853 -3.170 -1.990 1.00 63.91 102 LYS A CA 1
ATOM 829 C C . LYS A 1 102 ? 15.791 -3.310 -0.796 1.00 63.91 102 LYS A C 1
ATOM 831 O O . LYS A 1 102 ? 15.367 -3.094 0.333 1.00 63.91 102 LYS A O 1
ATOM 836 N N . ARG A 1 103 ? 17.060 -3.659 -1.020 1.00 59.31 103 ARG A N 1
ATOM 837 C CA . ARG A 1 103 ? 18.069 -3.819 0.038 1.00 59.31 103 ARG A CA 1
ATOM 838 C C . ARG A 1 103 ? 18.449 -2.484 0.679 1.00 59.31 103 ARG A C 1
ATOM 840 O O . ARG A 1 103 ? 18.570 -2.417 1.899 1.00 59.31 103 ARG A O 1
ATOM 847 N N . GLN A 1 104 ? 18.616 -1.432 -0.118 1.00 54.28 104 GLN A N 1
ATOM 848 C CA . GLN A 1 104 ? 18.916 -0.083 0.367 1.00 54.28 104 GLN A CA 1
ATOM 849 C C . GLN A 1 104 ? 17.743 0.509 1.160 1.00 54.28 104 GLN A C 1
ATOM 851 O O . GLN A 1 104 ? 17.957 1.206 2.155 1.00 54.28 104 GLN A O 1
ATOM 856 N N . ILE A 1 105 ? 16.514 0.183 0.749 1.00 53.12 105 ILE A N 1
ATOM 857 C CA . ILE A 1 105 ? 15.261 0.700 1.313 1.00 53.12 105 ILE A CA 1
ATOM 858 C C . ILE A 1 105 ? 14.693 -0.199 2.429 1.00 53.12 105 ILE A C 1
ATOM 860 O O . ILE A 1 105 ? 13.842 0.246 3.188 1.00 53.12 105 ILE A O 1
ATOM 864 N N . ALA A 1 106 ? 15.210 -1.418 2.627 1.00 51.81 106 ALA A N 1
ATOM 865 C CA . ALA A 1 106 ? 14.914 -2.267 3.792 1.00 51.81 106 ALA A CA 1
ATOM 866 C C . ALA A 1 106 ? 15.411 -1.675 5.130 1.00 51.81 106 ALA A C 1
ATOM 868 O O . ALA A 1 106 ? 15.208 -2.268 6.191 1.00 51.81 106 ALA A O 1
ATOM 869 N N . ARG A 1 107 ? 16.051 -0.499 5.105 1.00 46.28 107 ARG A N 1
ATOM 870 C CA . ARG A 1 107 ? 16.227 0.341 6.293 1.00 46.28 107 ARG A CA 1
ATOM 871 C C . ARG A 1 107 ? 14.844 0.783 6.799 1.00 46.28 107 ARG A C 1
ATOM 873 O O . ARG A 1 107 ? 13.992 1.100 5.975 1.00 46.28 107 ARG A O 1
ATOM 880 N N . PRO A 1 108 ? 14.595 0.795 8.123 1.00 47.03 108 PRO A N 1
ATOM 881 C CA . PRO A 1 108 ? 13.265 1.022 8.687 1.00 47.03 108 PRO A CA 1
ATOM 882 C C . PRO A 1 108 ? 12.607 2.240 8.044 1.00 47.03 108 PRO A C 1
ATOM 884 O O . PRO A 1 108 ? 13.253 3.286 7.953 1.00 47.03 108 PRO A O 1
ATOM 887 N N . LYS A 1 109 ? 11.365 2.048 7.564 1.00 51.03 109 LYS A N 1
ATOM 888 C CA . LYS A 1 109 ? 10.526 2.999 6.814 1.00 51.03 109 LYS A CA 1
ATOM 889 C C . LYS A 1 109 ? 10.656 4.413 7.399 1.00 51.03 109 LYS A C 1
ATOM 891 O O . LYS A 1 109 ? 9.885 4.817 8.261 1.00 51.03 109 LYS A O 1
ATOM 896 N N . ARG A 1 110 ? 11.645 5.189 6.946 1.00 54.00 110 ARG A N 1
ATOM 897 C CA . ARG A 1 110 ? 11.670 6.630 7.180 1.00 54.00 110 ARG A CA 1
ATOM 898 C C . ARG A 1 110 ? 10.694 7.188 6.174 1.00 54.00 110 ARG A C 1
ATOM 900 O O . ARG A 1 110 ? 10.995 7.205 4.986 1.00 54.00 110 ARG A O 1
ATOM 907 N N . TRP A 1 111 ? 9.527 7.585 6.659 1.00 63.59 111 TRP A N 1
ATOM 908 C CA . TRP A 1 111 ? 8.525 8.328 5.911 1.00 63.59 111 TRP A CA 1
ATOM 909 C C . TRP A 1 111 ? 9.195 9.489 5.181 1.00 63.59 111 TRP A C 1
ATOM 911 O O . TRP A 1 111 ? 9.522 10.516 5.782 1.00 63.59 111 TRP A O 1
ATOM 921 N N . THR A 1 112 ? 9.507 9.302 3.900 1.00 66.50 112 THR A N 1
ATOM 922 C CA . THR A 1 112 ? 10.137 10.365 3.129 1.00 66.50 112 THR A CA 1
ATOM 923 C C . THR A 1 112 ? 9.094 11.452 2.920 1.00 66.50 112 THR A C 1
ATOM 925 O O . THR A 1 112 ? 7.898 11.182 2.800 1.00 66.50 112 THR A O 1
ATOM 928 N N . SER A 1 113 ? 9.531 12.709 2.870 1.00 66.88 113 SER A N 1
ATOM 929 C CA . SER A 1 113 ? 8.606 13.818 2.615 1.00 66.88 113 SER A CA 1
ATOM 930 C C . SER A 1 113 ? 7.844 13.625 1.302 1.00 66.88 113 SER A C 1
ATOM 932 O O . SER A 1 113 ? 6.682 13.982 1.227 1.00 66.88 113 SER A O 1
ATOM 934 N N . GLN A 1 114 ? 8.468 12.998 0.302 1.00 67.88 114 GLN A N 1
ATOM 935 C CA . GLN A 1 114 ? 7.852 12.697 -0.993 1.00 67.88 114 GLN A CA 1
ATOM 936 C C . GLN A 1 114 ? 6.711 11.675 -0.872 1.00 67.88 114 GLN A C 1
ATOM 938 O O . GLN A 1 114 ? 5.636 11.917 -1.410 1.00 67.88 114 GLN A O 1
ATOM 943 N N . TYR A 1 115 ? 6.906 10.589 -0.112 1.00 72.19 115 TYR A N 1
ATOM 944 C CA . TYR A 1 115 ? 5.857 9.596 0.147 1.00 72.19 115 TYR A CA 1
ATOM 945 C C . TYR A 1 115 ? 4.648 10.218 0.854 1.00 72.19 115 TYR A C 1
ATOM 947 O O . TYR A 1 115 ? 3.507 10.042 0.430 1.00 72.19 115 TYR A O 1
ATOM 955 N N . LEU A 1 116 ? 4.903 10.988 1.916 1.00 76.19 116 LEU A N 1
ATOM 956 C CA . LEU A 1 116 ? 3.840 11.644 2.677 1.00 76.19 116 LEU A CA 1
ATOM 957 C C . LEU A 1 116 ? 3.064 12.636 1.800 1.00 76.19 116 LEU A C 1
ATOM 959 O O . LEU A 1 116 ? 1.836 12.639 1.812 1.00 76.19 116 LEU A O 1
ATOM 963 N N . GLU A 1 117 ? 3.765 13.434 0.991 1.00 79.69 117 GLU A N 1
ATOM 964 C CA . GLU A 1 117 ? 3.145 14.350 0.028 1.00 79.69 117 GLU A CA 1
ATOM 965 C C . GLU A 1 117 ? 2.290 13.615 -1.013 1.00 79.69 117 GLU A C 1
ATOM 967 O O . GLU A 1 117 ? 1.167 14.040 -1.290 1.00 79.69 117 GLU A O 1
ATOM 972 N N . PHE A 1 118 ? 2.776 12.498 -1.564 1.00 81.06 118 PHE A N 1
ATOM 973 C CA . PHE A 1 118 ? 2.025 11.686 -2.523 1.00 81.06 118 PHE A CA 1
ATOM 974 C C . PHE A 1 118 ? 0.723 11.151 -1.919 1.00 81.06 118 PHE A C 1
ATOM 976 O O . PHE A 1 118 ? -0.345 11.337 -2.509 1.00 81.06 118 PHE A O 1
ATOM 983 N N . MET A 1 119 ? 0.805 10.532 -0.736 1.00 80.25 119 MET A N 1
ATOM 984 C CA . MET A 1 119 ? -0.348 9.954 -0.038 1.00 80.25 119 MET A CA 1
ATOM 985 C C . MET A 1 119 ? -1.421 11.007 0.239 1.00 80.25 119 MET A C 1
ATOM 987 O O . MET A 1 119 ? -2.609 10.766 0.035 1.00 80.25 119 MET A O 1
ATOM 991 N N . ILE A 1 120 ? -1.003 12.199 0.663 1.00 83.06 120 ILE A N 1
ATOM 992 C CA . ILE A 1 120 ? -1.923 13.281 1.017 1.00 83.06 120 ILE A CA 1
ATOM 993 C C . ILE A 1 120 ? -2.578 13.876 -0.232 1.00 83.06 120 ILE A C 1
ATOM 995 O O . ILE A 1 120 ? -3.793 14.075 -0.240 1.00 83.06 120 ILE A O 1
ATOM 999 N N . LYS A 1 121 ? -1.812 14.112 -1.305 1.00 83.56 121 LYS A N 1
ATOM 1000 C CA . LYS A 1 121 ? -2.345 14.647 -2.570 1.00 83.56 121 LYS A CA 1
ATOM 1001 C C . LYS A 1 121 ? -3.303 13.680 -3.261 1.00 83.56 121 LYS A C 1
ATOM 1003 O O . LYS A 1 121 ? -4.288 14.119 -3.844 1.00 83.56 121 LYS A O 1
ATOM 1008 N N . ASN A 1 122 ? -3.043 12.376 -3.172 1.00 82.44 122 ASN A N 1
ATOM 1009 C CA . ASN A 1 122 ? -3.829 11.344 -3.852 1.00 82.44 122 ASN A CA 1
ATOM 1010 C C . ASN A 1 122 ? -4.851 10.650 -2.943 1.00 82.44 122 ASN A C 1
ATOM 1012 O O . ASN A 1 122 ? -5.431 9.640 -3.341 1.00 82.44 122 ASN A O 1
ATOM 1016 N N . ARG A 1 123 ? -5.115 11.193 -1.746 1.00 85.12 123 ARG A N 1
ATOM 1017 C CA . ARG A 1 123 ? -5.981 10.577 -0.729 1.00 85.12 123 ARG A CA 1
ATOM 1018 C C . ARG A 1 123 ? -7.306 10.060 -1.289 1.00 85.12 123 ARG A C 1
ATOM 1020 O O . ARG A 1 123 ? -7.716 8.962 -0.943 1.00 85.12 123 ARG A O 1
ATOM 1027 N N . HIS A 1 124 ? -7.975 10.831 -2.146 1.00 82.75 124 HIS A N 1
ATOM 1028 C CA . HIS A 1 124 ? -9.268 10.439 -2.717 1.00 82.75 124 HIS A CA 1
ATOM 1029 C C . HIS A 1 124 ? -9.171 9.171 -3.579 1.00 82.75 124 HIS A C 1
ATOM 1031 O O . HIS A 1 124 ? -9.927 8.227 -3.375 1.00 82.75 124 HIS A O 1
ATOM 1037 N N . LEU A 1 125 ? -8.205 9.127 -4.502 1.00 79.25 125 LEU A N 1
ATOM 1038 C CA . LEU A 1 125 ? -7.995 7.991 -5.406 1.00 79.25 125 LEU A CA 1
ATOM 1039 C C . LEU A 1 125 ? -7.590 6.733 -4.633 1.00 79.25 125 LEU A C 1
ATOM 1041 O O . LEU A 1 125 ? -8.116 5.645 -4.856 1.00 79.25 125 LEU A O 1
ATOM 1045 N N . LEU A 1 126 ? -6.668 6.895 -3.687 1.00 82.25 126 LEU A N 1
ATOM 1046 C CA . LEU A 1 126 ? -6.162 5.795 -2.874 1.00 82.25 126 LEU A CA 1
ATOM 1047 C C . LEU A 1 126 ? -7.241 5.249 -1.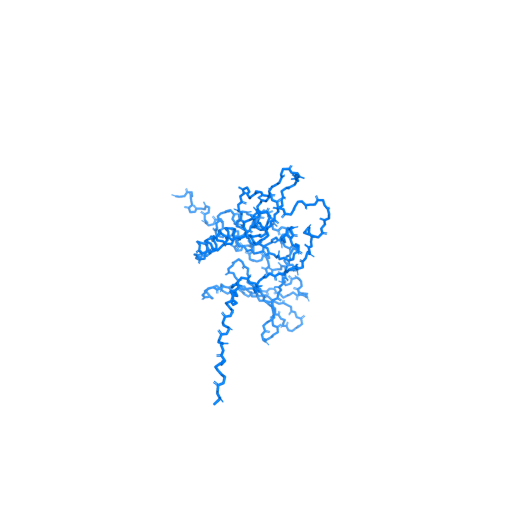928 1.00 82.25 126 LEU A C 1
ATOM 1049 O O . LEU A 1 126 ? -7.303 4.044 -1.698 1.00 82.25 126 LEU A O 1
ATOM 1053 N N . ARG A 1 127 ? -8.137 6.114 -1.437 1.00 88.19 127 ARG A N 1
ATOM 1054 C CA . ARG A 1 127 ? -9.293 5.725 -0.621 1.00 88.19 127 ARG A CA 1
ATOM 1055 C C . ARG A 1 127 ? -10.266 4.823 -1.377 1.00 88.19 127 ARG A C 1
ATOM 1057 O O . ARG A 1 127 ? -10.780 3.874 -0.794 1.00 88.19 127 ARG A O 1
ATOM 1064 N N . GLU A 1 128 ? -10.516 5.089 -2.656 1.00 81.06 128 GLU A N 1
ATOM 1065 C CA . GLU A 1 128 ? -11.346 4.216 -3.499 1.00 81.06 128 GLU A CA 1
ATOM 1066 C C . GLU A 1 128 ? -10.651 2.873 -3.758 1.00 81.06 128 GLU A C 1
ATOM 1068 O O . GLU A 1 128 ? -11.250 1.806 -3.605 1.00 81.06 128 GLU A O 1
ATOM 1073 N N . GLN A 1 129 ? -9.354 2.912 -4.073 1.00 81.69 129 GLN A N 1
ATOM 1074 C CA . GLN A 1 129 ? -8.550 1.713 -4.314 1.00 81.69 129 GLN A CA 1
ATOM 1075 C C . GLN A 1 129 ? -8.422 0.823 -3.072 1.00 81.69 129 GLN A C 1
ATOM 1077 O O . GLN A 1 129 ? -8.362 -0.401 -3.207 1.00 81.69 129 GLN A O 1
ATOM 1082 N N . TRP A 1 130 ? -8.451 1.407 -1.872 1.00 87.94 130 TRP A N 1
ATOM 1083 C CA . TRP A 1 130 ? -8.354 0.707 -0.590 1.00 87.94 130 TRP A CA 1
ATOM 1084 C C . TRP A 1 130 ? -9.349 -0.454 -0.442 1.00 87.94 130 TRP A C 1
ATOM 1086 O O . TRP A 1 130 ? -9.024 -1.513 0.105 1.00 87.94 130 TRP A O 1
ATOM 1096 N N . LEU A 1 131 ? -10.562 -0.293 -0.978 1.00 87.19 131 LEU A N 1
ATOM 1097 C CA . LEU A 1 131 ? -11.593 -1.334 -0.939 1.00 87.19 131 LEU A CA 1
ATOM 1098 C C . LEU A 1 131 ? -11.243 -2.547 -1.806 1.00 87.19 131 LEU A C 1
ATOM 1100 O O . LEU A 1 131 ? -11.593 -3.674 -1.453 1.00 87.19 131 LEU A O 1
ATOM 1104 N N . SER A 1 132 ? -10.516 -2.318 -2.900 1.00 80.81 132 SER A N 1
ATOM 1105 C CA . SER A 1 132 ? -10.091 -3.346 -3.855 1.00 80.81 132 SER A CA 1
ATOM 1106 C C . SER A 1 132 ? -8.798 -4.068 -3.463 1.00 80.81 132 SER A C 1
ATOM 1108 O O . SER A 1 132 ? -8.407 -5.034 -4.122 1.00 80.81 132 SER A 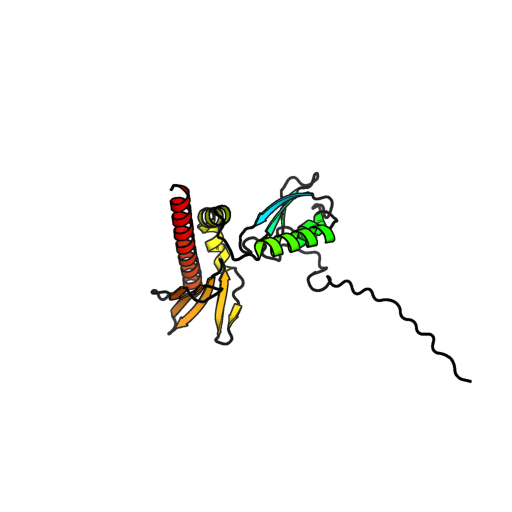O 1
ATOM 1110 N N . MET A 1 133 ? -8.122 -3.621 -2.399 1.00 82.25 133 MET A N 1
ATOM 1111 C CA . MET A 1 133 ? -6.887 -4.252 -1.940 1.00 82.25 133 MET A CA 1
ATOM 1112 C C . MET A 1 133 ? -7.125 -5.683 -1.453 1.00 82.25 133 MET A C 1
ATOM 1114 O O . MET A 1 133 ? -8.207 -6.050 -0.992 1.00 82.25 133 MET A O 1
ATOM 1118 N N . VAL A 1 134 ? -6.081 -6.508 -1.529 1.00 82.88 134 VAL A N 1
ATOM 1119 C CA . VAL A 1 134 ? -6.140 -7.901 -1.079 1.00 82.88 134 VAL A CA 1
ATOM 1120 C C . VAL A 1 134 ? -5.962 -7.957 0.437 1.00 82.88 134 VAL A C 1
ATOM 1122 O O . VAL A 1 134 ? -4.847 -7.888 0.953 1.00 82.88 134 VAL A O 1
ATOM 1125 N N . TRP A 1 135 ? -7.075 -8.120 1.148 1.00 88.44 135 TRP A N 1
ATOM 1126 C CA . TRP A 1 135 ? -7.091 -8.359 2.590 1.00 88.44 135 TRP A CA 1
ATOM 1127 C C . TRP A 1 135 ? -6.811 -9.832 2.886 1.00 88.44 135 TRP A C 1
ATOM 1129 O O . TRP A 1 135 ? -7.409 -10.728 2.289 1.00 88.44 135 TRP A O 1
ATOM 1139 N N . ARG A 1 136 ? -5.906 -10.091 3.827 1.00 89.19 136 ARG A N 1
ATOM 1140 C CA . ARG A 1 136 ? -5.626 -11.440 4.324 1.00 89.19 136 ARG A CA 1
ATOM 1141 C C . ARG A 1 136 ? -6.606 -11.789 5.430 1.00 89.19 136 ARG A C 1
ATOM 1143 O O . ARG A 1 136 ? -7.098 -10.908 6.127 1.00 89.19 136 ARG A O 1
ATOM 1150 N N . THR A 1 137 ? -6.857 -13.077 5.617 1.00 91.81 137 THR A N 1
ATOM 1151 C CA . THR A 1 137 ? -7.704 -13.566 6.709 1.00 91.81 137 THR A CA 1
ATOM 1152 C C . THR A 1 137 ? -6.819 -14.232 7.754 1.00 91.81 137 THR A C 1
ATOM 1154 O O . THR A 1 137 ? -5.975 -15.058 7.418 1.00 91.81 137 THR A O 1
ATOM 1157 N N . SER A 1 138 ? -6.967 -13.831 9.013 1.00 89.31 138 SER A N 1
ATOM 1158 C CA . SER A 1 138 ? -6.289 -14.468 10.148 1.00 89.31 138 SER A CA 1
ATOM 1159 C C . SER A 1 138 ? -6.961 -15.792 10.522 1.00 89.31 138 SER A C 1
ATOM 1161 O O . SER A 1 138 ? -8.118 -16.016 10.176 1.00 89.31 138 SER A O 1
ATOM 1163 N N . GLU A 1 139 ? -6.288 -16.634 11.312 1.00 86.75 139 GLU A N 1
ATOM 1164 C CA . GLU A 1 139 ? -6.870 -17.879 11.854 1.00 86.75 139 GLU A CA 1
ATOM 1165 C C . GLU A 1 139 ? -8.181 -17.643 12.620 1.00 86.75 139 GLU A C 1
ATOM 1167 O O . GLU A 1 139 ? -9.077 -18.479 12.617 1.00 86.75 139 GLU A O 1
ATOM 1172 N N . LYS A 1 140 ? -8.320 -16.464 13.239 1.00 86.19 140 LYS A N 1
ATOM 1173 C CA . LYS A 1 140 ? -9.519 -16.041 13.976 1.00 86.19 140 LYS A CA 1
ATOM 1174 C C . LYS A 1 140 ? -10.614 -15.450 13.076 1.00 86.19 140 LYS A C 1
ATOM 1176 O O . LYS A 1 140 ? -11.575 -14.890 13.591 1.00 86.19 140 LYS A O 1
ATOM 1181 N N . GLY A 1 141 ? -10.449 -15.486 11.753 1.00 89.25 141 GLY A N 1
ATOM 1182 C CA . GLY A 1 141 ? -11.409 -14.955 10.781 1.00 89.25 141 GLY A CA 1
ATOM 1183 C C . GLY A 1 141 ? -11.382 -13.433 10.599 1.00 89.25 141 GLY A C 1
ATOM 1184 O O . GLY A 1 141 ? -12.119 -12.908 9.771 1.00 89.25 141 GLY A O 1
ATOM 1185 N N . ASN A 1 142 ? -10.528 -12.702 11.326 1.00 93.62 142 ASN A N 1
ATOM 1186 C CA . ASN A 1 142 ? -10.389 -11.255 11.136 1.00 93.62 142 ASN A CA 1
ATOM 1187 C C . ASN A 1 142 ? -9.643 -10.954 9.839 1.00 93.62 142 ASN A C 1
ATOM 1189 O O . ASN A 1 142 ? -8.630 -11.604 9.551 1.00 93.62 142 ASN A O 1
ATOM 1193 N N . LEU A 1 143 ? -10.095 -9.932 9.118 1.00 94.94 143 LEU A N 1
ATOM 1194 C CA . LEU A 1 143 ? -9.401 -9.429 7.940 1.00 94.94 143 LEU A CA 1
ATOM 1195 C C . LEU A 1 143 ? -8.255 -8.524 8.372 1.00 94.94 143 LEU A C 1
ATOM 1197 O O . LEU A 1 143 ? -8.405 -7.748 9.311 1.00 94.94 143 LEU A O 1
ATOM 1201 N N . TYR A 1 144 ? -7.123 -8.590 7.686 1.00 94.31 144 TYR A N 1
ATOM 1202 C CA . TYR A 1 144 ? -6.013 -7.691 7.949 1.00 94.31 144 TYR A CA 1
ATOM 1203 C C . TYR A 1 144 ? -5.193 -7.372 6.702 1.00 94.31 144 TYR A C 1
ATOM 1205 O O . TYR A 1 144 ? -5.149 -8.145 5.742 1.00 94.31 144 TYR A O 1
ATOM 1213 N N . ILE A 1 145 ? -4.521 -6.229 6.738 1.00 90.44 145 ILE A N 1
ATOM 1214 C CA . ILE A 1 145 ? -3.546 -5.796 5.741 1.00 90.44 145 ILE A CA 1
ATOM 1215 C C . ILE A 1 145 ? -2.408 -5.062 6.455 1.00 90.44 145 ILE A C 1
ATOM 1217 O O . ILE A 1 145 ? -2.627 -4.461 7.506 1.00 90.44 145 ILE A O 1
ATOM 1221 N N . SER A 1 146 ? -1.193 -5.155 5.923 1.00 85.06 146 SER A N 1
ATOM 1222 C CA . SER A 1 146 ? -0.091 -4.280 6.327 1.00 85.06 146 SER A CA 1
ATOM 1223 C C . SER A 1 146 ? 0.010 -3.164 5.301 1.00 85.06 146 SER A C 1
ATOM 1225 O O . SER A 1 146 ? 0.123 -3.456 4.112 1.00 85.06 146 SER A O 1
ATOM 1227 N N . ASP A 1 147 ? -0.037 -1.920 5.754 1.00 80.62 147 ASP A N 1
ATOM 1228 C CA . ASP A 1 147 ? 0.128 -0.743 4.910 1.00 80.62 147 ASP A CA 1
ATOM 1229 C C . ASP A 1 147 ? 0.757 0.379 5.722 1.00 80.62 147 ASP A C 1
ATOM 1231 O O . ASP A 1 147 ? 0.458 0.541 6.907 1.00 80.62 147 ASP A O 1
ATOM 1235 N N . SER A 1 148 ? 1.633 1.160 5.094 1.00 74.12 148 SER A N 1
ATOM 1236 C CA . SER A 1 148 ? 2.258 2.313 5.727 1.00 74.12 148 SER A CA 1
ATOM 1237 C C . SER A 1 148 ? 2.940 1.913 7.052 1.00 74.12 148 SER A C 1
ATOM 1239 O O . SER A 1 148 ? 2.831 2.577 8.061 1.00 74.12 148 SER A O 1
ATOM 1241 N N . GLY A 1 149 ? 3.577 0.744 7.135 1.00 77.38 149 GLY A N 1
ATOM 1242 C CA . GLY A 1 149 ? 4.217 0.299 8.393 1.00 77.38 149 GLY A CA 1
ATOM 1243 C C . GLY A 1 149 ? 3.263 0.074 9.576 1.00 77.38 149 GLY A C 1
ATOM 1244 O O . GLY A 1 149 ? 3.726 -0.111 10.700 1.00 77.38 149 GLY A O 1
ATOM 1245 N N . TYR A 1 150 ? 1.957 0.047 9.321 1.00 85.00 150 TYR A N 1
ATOM 1246 C CA . TYR A 1 150 ? 0.934 -0.334 10.274 1.00 85.00 150 TYR A CA 1
ATOM 1247 C C . TYR A 1 150 ? 0.283 -1.644 9.844 1.00 85.00 150 TYR A C 1
ATOM 1249 O O . TYR A 1 150 ? 0.075 -1.911 8.660 1.00 85.00 150 TYR A O 1
ATOM 1257 N N . ARG A 1 151 ? -0.099 -2.457 10.824 1.00 90.12 151 ARG A N 1
ATOM 1258 C CA . ARG A 1 151 ? -1.015 -3.577 10.646 1.00 90.12 151 ARG A CA 1
ATOM 1259 C C . ARG A 1 15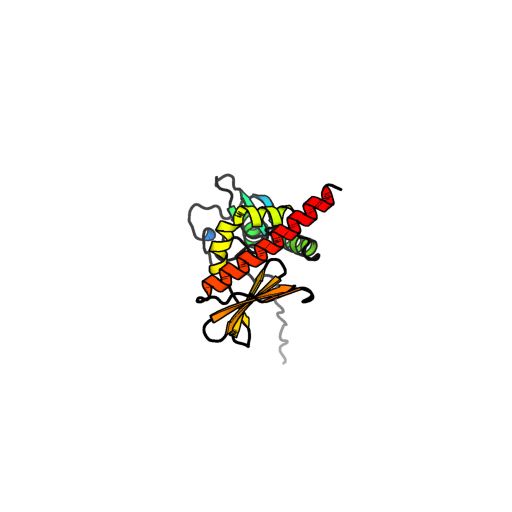1 ? -2.433 -3.106 10.931 1.00 90.12 151 ARG A C 1
ATOM 1261 O O . ARG A 1 151 ? -2.753 -2.705 12.049 1.00 90.12 151 ARG A O 1
ATOM 1268 N N . ILE A 1 152 ? -3.290 -3.207 9.926 1.00 94.75 152 ILE A N 1
ATOM 1269 C CA . ILE A 1 152 ? -4.704 -2.860 9.997 1.00 94.75 152 ILE A CA 1
ATOM 1270 C C . ILE A 1 152 ? -5.501 -4.137 10.110 1.00 94.75 152 ILE A C 1
ATOM 1272 O O . ILE A 1 152 ? -5.358 -5.025 9.275 1.00 94.75 152 ILE A O 1
ATOM 1276 N N . ILE A 1 153 ? -6.355 -4.228 11.120 1.00 95.69 153 ILE A N 1
ATOM 1277 C CA . ILE A 1 153 ? -7.181 -5.403 11.381 1.00 95.69 153 ILE A CA 1
ATOM 1278 C C . ILE A 1 153 ? -8.635 -4.959 11.436 1.00 95.69 153 ILE A C 1
ATOM 1280 O O . ILE A 1 153 ? -8.986 -4.106 12.243 1.00 95.69 153 ILE A O 1
ATOM 1284 N N . ILE A 1 154 ? -9.490 -5.566 10.622 1.00 97.31 154 ILE A N 1
ATOM 1285 C CA . ILE A 1 154 ? -10.936 -5.387 10.673 1.00 97.31 154 ILE A CA 1
ATOM 1286 C C . ILE A 1 154 ? -11.551 -6.575 11.409 1.00 97.31 154 ILE A C 1
ATOM 1288 O O . ILE A 1 154 ? -11.305 -7.735 11.073 1.00 97.31 154 ILE A O 1
ATOM 1292 N N . GLN A 1 155 ? -12.351 -6.274 12.426 1.00 95.50 155 GLN A N 1
ATOM 1293 C CA . GLN A 1 155 ? -13.000 -7.257 13.289 1.00 95.50 155 GLN A CA 1
ATOM 1294 C C . GLN A 1 155 ? -14.505 -7.025 13.300 1.00 95.50 155 GLN A C 1
ATOM 1296 O O . GLN A 1 155 ? -14.961 -5.879 13.271 1.00 95.50 155 GLN A O 1
ATOM 1301 N N . GLN A 1 156 ? -15.275 -8.104 13.416 1.00 94.69 156 GLN A N 1
ATOM 1302 C CA . GLN A 1 156 ? -16.713 -8.022 13.632 1.00 94.69 156 GLN A CA 1
ATOM 1303 C C . GLN A 1 156 ? -17.035 -8.297 15.104 1.00 94.69 156 GLN A C 1
ATOM 1305 O O . GLN A 1 156 ? -16.605 -9.299 15.673 1.00 94.69 156 GLN A O 1
ATOM 1310 N N . ARG A 1 157 ? -17.801 -7.405 15.734 1.00 88.94 157 ARG A N 1
ATOM 1311 C CA . ARG A 1 157 ? -18.290 -7.545 17.109 1.00 88.94 157 ARG A CA 1
ATOM 1312 C C . ARG A 1 157 ? -19.769 -7.196 17.174 1.00 88.94 157 ARG A C 1
ATOM 1314 O O . ARG A 1 157 ? -20.155 -6.077 16.845 1.00 88.94 157 ARG A O 1
ATOM 1321 N N . PHE A 1 158 ? -20.588 -8.144 17.630 1.00 88.88 158 PHE A N 1
ATOM 1322 C CA . PHE A 1 158 ? -22.038 -7.970 17.808 1.00 88.88 158 PHE A CA 1
ATOM 1323 C C . PHE A 1 158 ? -22.743 -7.414 16.553 1.00 88.88 158 PHE A C 1
ATOM 1325 O O . PHE A 1 158 ? -23.509 -6.457 16.630 1.00 88.88 158 PHE A O 1
ATOM 1332 N N . GLY A 1 159 ? -22.419 -7.963 15.377 1.00 90.62 159 GLY A N 1
ATOM 1333 C CA . GLY A 1 159 ? -23.001 -7.537 14.096 1.00 90.62 159 GLY A CA 1
ATOM 1334 C C . GLY A 1 159 ? -22.519 -6.175 13.580 1.00 90.62 159 GLY A C 1
ATOM 1335 O O . GLY A 1 159 ? -23.005 -5.709 12.556 1.00 90.62 159 GLY A O 1
ATOM 1336 N N . ARG A 1 160 ? -21.558 -5.536 14.254 1.00 95.88 160 ARG A N 1
ATOM 1337 C CA . ARG A 1 160 ? -20.918 -4.292 13.812 1.00 95.88 160 ARG A CA 1
ATOM 1338 C C . ARG A 1 160 ? -19.440 -4.515 13.537 1.00 95.88 160 ARG A C 1
ATOM 1340 O O . ARG A 1 160 ? -18.831 -5.430 14.084 1.00 95.88 160 ARG A O 1
ATOM 1347 N N . TRP A 1 161 ? -18.860 -3.656 12.719 1.00 97.19 161 TRP A N 1
ATOM 1348 C CA . TRP A 1 161 ? -17.463 -3.719 12.322 1.00 97.19 161 TRP A CA 1
ATOM 1349 C C . TRP A 1 161 ? -16.633 -2.683 13.076 1.00 97.19 161 TRP A C 1
ATOM 1351 O O . TRP A 1 161 ? -17.075 -1.562 13.316 1.00 97.19 161 TRP A O 1
ATOM 1361 N N . THR A 1 162 ? -15.427 -3.061 13.468 1.00 97.06 162 THR A N 1
ATOM 1362 C CA . THR A 1 162 ? -14.437 -2.195 14.121 1.00 97.06 162 THR A CA 1
ATOM 1363 C C . THR A 1 162 ? -13.087 -2.413 13.464 1.00 97.06 162 THR A C 1
ATOM 1365 O O . THR A 1 162 ? -12.855 -3.481 12.894 1.00 97.06 162 THR A O 1
ATOM 1368 N N . PHE A 1 163 ? -12.181 -1.450 13.585 1.00 97.06 163 PHE A N 1
ATOM 1369 C CA . PHE A 1 163 ? -10.815 -1.608 13.105 1.00 97.06 163 PHE A CA 1
ATOM 1370 C C . PHE A 1 163 ? -9.786 -1.379 14.210 1.00 97.06 163 PHE A C 1
ATOM 1372 O O . PHE A 1 163 ? -10.033 -0.663 15.182 1.00 97.06 163 PHE A O 1
ATOM 1379 N N . ILE A 1 164 ? -8.623 -1.991 14.032 1.00 95.75 164 ILE A N 1
ATOM 1380 C CA . ILE A 1 164 ? -7.432 -1.806 14.852 1.00 95.75 164 ILE A CA 1
ATOM 1381 C C . ILE A 1 164 ? -6.300 -1.387 13.921 1.00 95.75 164 ILE A C 1
ATOM 1383 O O . ILE A 1 164 ? -6.156 -1.969 12.848 1.00 95.75 164 ILE A O 1
ATOM 1387 N N . VAL A 1 165 ? -5.509 -0.400 14.329 1.00 94.50 165 VAL A N 1
ATOM 1388 C CA . VAL A 1 165 ? -4.262 -0.005 13.664 1.00 94.50 165 VAL A CA 1
ATOM 1389 C C . VAL A 1 165 ? -3.135 -0.194 14.667 1.00 94.50 165 VAL A C 1
ATOM 1391 O O . VAL A 1 165 ? -3.164 0.421 15.728 1.00 94.50 165 VAL A O 1
ATOM 1394 N N . ALA A 1 166 ? -2.174 -1.056 14.357 1.00 88.75 166 ALA A N 1
ATOM 1395 C CA . ALA A 1 166 ? -1.031 -1.349 15.219 1.00 88.75 166 ALA A CA 1
ATOM 1396 C C . ALA A 1 166 ? 0.289 -1.090 14.488 1.00 88.75 166 ALA A C 1
ATOM 1398 O O . ALA A 1 166 ? 0.359 -1.303 13.280 1.00 88.75 166 ALA A O 1
ATOM 1399 N N . ASP A 1 167 ? 1.324 -0.638 15.194 1.00 81.00 167 ASP A N 1
ATOM 1400 C CA . ASP A 1 167 ? 2.679 -0.548 14.640 1.00 81.00 167 ASP A CA 1
ATOM 1401 C C . ASP A 1 167 ? 3.169 -1.937 14.207 1.00 81.00 167 ASP A C 1
ATOM 1403 O O . ASP A 1 167 ? 3.064 -2.905 14.955 1.00 81.00 167 ASP A O 1
ATOM 1407 N N . GLU A 1 168 ? 3.694 -2.055 12.987 1.00 78.62 168 GLU A N 1
ATOM 1408 C CA . GLU A 1 168 ? 4.092 -3.354 12.440 1.00 78.62 168 GLU A CA 1
ATOM 1409 C C . GLU A 1 168 ? 5.373 -3.927 13.074 1.00 78.62 168 GLU A C 1
ATOM 1411 O O . GLU A 1 168 ? 5.565 -5.145 13.047 1.00 78.62 168 GLU A O 1
ATOM 1416 N N . GLN A 1 169 ? 6.258 -3.082 13.615 1.00 70.25 169 GLN A N 1
ATOM 1417 C CA . GLN A 1 169 ? 7.592 -3.488 14.062 1.00 70.25 169 GLN A CA 1
ATOM 1418 C C . GLN A 1 169 ? 7.650 -3.849 15.541 1.00 70.25 169 GLN A C 1
ATOM 1420 O O . GLN A 1 169 ? 8.373 -4.777 15.905 1.00 70.25 169 GLN A O 1
ATOM 1425 N N . ASN A 1 170 ? 6.958 -3.104 16.401 1.00 64.88 170 ASN A N 1
ATOM 1426 C CA . ASN A 1 170 ? 7.126 -3.257 17.847 1.00 64.88 170 ASN A CA 1
ATOM 1427 C C . ASN A 1 170 ? 5.828 -3.152 18.656 1.00 64.88 170 ASN A C 1
ATOM 1429 O O . ASN A 1 170 ? 5.910 -3.112 19.883 1.00 64.88 170 ASN A O 1
ATOM 1433 N N . ASP A 1 171 ? 4.664 -3.078 17.999 1.00 65.25 171 ASP A N 1
ATOM 1434 C CA . ASP A 1 171 ? 3.355 -2.881 18.637 1.00 65.25 171 ASP A CA 1
ATOM 1435 C C . ASP A 1 171 ? 3.329 -1.691 19.635 1.00 65.25 171 ASP A C 1
ATOM 1437 O O . ASP A 1 171 ? 2.462 -1.612 20.506 1.00 65.25 171 ASP A O 1
ATOM 1441 N N . SER A 1 172 ? 4.265 -0.733 19.524 1.00 69.81 172 SER A N 1
ATOM 1442 C CA . SER A 1 172 ? 4.369 0.420 20.442 1.00 69.81 172 SER A CA 1
ATOM 1443 C C . SER A 1 172 ? 3.181 1.370 20.330 1.00 69.81 172 SER A C 1
ATOM 1445 O O . SER A 1 172 ? 2.870 2.110 21.265 1.00 69.81 172 SER A O 1
ATOM 1447 N N . PHE A 1 173 ? 2.497 1.324 19.191 1.00 78.12 173 PHE A N 1
ATOM 1448 C CA . PHE A 1 173 ? 1.258 2.024 18.933 1.00 78.12 173 PHE A CA 1
ATOM 1449 C C . PHE A 1 173 ? 0.168 1.010 18.612 1.00 78.12 173 PHE A C 1
ATOM 1451 O O . PHE A 1 173 ? 0.323 0.206 17.697 1.00 78.12 173 PHE A O 1
ATOM 1458 N N . VAL A 1 174 ? -0.952 1.081 19.333 1.00 86.81 174 VAL A N 1
ATOM 1459 C CA . VAL A 1 174 ? -2.173 0.334 19.018 1.00 86.81 174 VAL A CA 1
ATOM 1460 C C . VAL A 1 174 ? -3.368 1.258 19.201 1.00 86.81 174 VAL A C 1
ATOM 1462 O O . VAL A 1 174 ? -3.662 1.720 20.304 1.00 86.81 174 VAL A O 1
ATOM 1465 N N . TYR A 1 175 ? -4.092 1.496 18.118 1.00 92.50 175 TYR A N 1
ATOM 1466 C CA . TYR A 1 175 ? -5.343 2.232 18.109 1.00 92.50 175 TYR A CA 1
ATOM 1467 C C . TYR A 1 175 ? -6.508 1.291 17.827 1.00 92.50 175 TYR A C 1
ATOM 1469 O O . TYR A 1 175 ? -6.483 0.529 16.865 1.00 92.50 175 TYR A O 1
ATOM 1477 N N . ASN A 1 176 ? -7.563 1.392 18.635 1.00 93.81 176 ASN A N 1
ATOM 1478 C CA . ASN A 1 176 ? -8.836 0.720 18.400 1.00 93.81 176 ASN A CA 1
ATOM 1479 C C . ASN A 1 176 ? -9.892 1.756 18.013 1.00 93.81 176 ASN A C 1
ATOM 1481 O O . ASN A 1 176 ? -10.032 2.785 18.681 1.00 93.81 176 ASN A O 1
ATOM 1485 N N . SER A 1 177 ? -10.670 1.468 16.971 1.00 94.19 177 SER A N 1
ATOM 1486 C CA . SER A 1 177 ? -11.723 2.365 16.509 1.00 94.19 177 SER A CA 1
ATOM 1487 C C . SER A 1 177 ? -12.761 2.606 17.603 1.00 94.19 177 SER A C 1
ATOM 1489 O O . SER A 1 177 ? -13.401 1.673 18.089 1.00 94.19 177 SER A O 1
ATOM 1491 N N . LYS A 1 178 ? -12.975 3.877 17.959 1.00 90.88 178 LYS A N 1
ATOM 1492 C CA . LYS A 1 178 ? -14.033 4.268 18.908 1.00 90.88 178 LYS A CA 1
ATOM 1493 C C . LYS A 1 178 ? -15.429 4.015 18.331 1.00 90.88 178 LYS A C 1
ATOM 1495 O O . LYS A 1 178 ? -16.335 3.588 19.044 1.00 90.88 178 LYS A O 1
ATOM 1500 N N . ASN A 1 179 ? -15.579 4.263 17.031 1.00 92.00 179 ASN A N 1
ATOM 1501 C CA . ASN A 1 179 ? -16.822 4.056 16.302 1.00 92.00 179 ASN A CA 1
ATOM 1502 C C . ASN A 1 179 ? -16.977 2.594 15.880 1.00 92.00 179 ASN A C 1
ATOM 1504 O O . ASN A 1 179 ? -15.996 1.879 15.662 1.00 92.00 179 ASN A O 1
ATOM 1508 N N . LYS A 1 180 ? -18.236 2.175 15.746 1.00 94.56 180 LYS A N 1
ATOM 1509 C CA . LYS A 1 180 ? -18.626 0.873 15.211 1.00 94.56 180 LYS A CA 1
ATOM 1510 C C . LYS A 1 180 ? -19.374 1.100 13.905 1.00 94.56 180 LYS A C 1
ATOM 1512 O O . LYS A 1 180 ? -20.331 1.870 13.876 1.00 94.56 180 LYS A O 1
ATOM 1517 N N . PHE A 1 181 ? -18.959 0.417 12.853 1.00 96.81 181 PHE A N 1
ATOM 1518 C CA . PHE A 1 181 ? -19.457 0.620 11.501 1.00 96.81 181 PHE A CA 1
ATOM 1519 C C . PHE A 1 181 ? -20.504 -0.447 11.143 1.00 96.81 181 PHE A C 1
ATOM 1521 O O . PHE A 1 181 ? -20.391 -1.597 11.577 1.00 96.81 181 PHE A O 1
ATOM 1528 N N . PRO A 1 182 ? -21.566 -0.091 10.407 1.00 95.44 182 PRO A N 1
ATOM 1529 C CA . PRO A 1 182 ? -22.587 -1.030 9.948 1.00 95.44 182 PRO A CA 1
ATOM 1530 C C . PRO A 1 182 ? -22.062 -2.001 8.883 1.00 95.44 182 PRO A C 1
ATOM 1532 O O . PRO A 1 182 ? -22.480 -3.155 8.870 1.00 95.44 182 PRO A O 1
ATOM 1535 N N . THR A 1 183 ? -21.132 -1.569 8.029 1.00 96.81 183 THR A N 1
ATOM 1536 C CA . THR A 1 183 ? -20.624 -2.366 6.905 1.00 96.81 183 THR A CA 1
ATOM 1537 C C . THR A 1 183 ? -19.114 -2.586 6.994 1.00 96.81 183 THR A C 1
ATOM 1539 O O . THR A 1 183 ? -18.387 -1.831 7.647 1.00 96.81 183 THR A O 1
ATOM 1542 N N . LEU A 1 184 ? -18.641 -3.647 6.333 1.00 95.25 184 LEU A N 1
ATOM 1543 C CA . LEU A 1 184 ? -17.215 -3.947 6.219 1.00 95.25 184 LEU A CA 1
ATOM 1544 C C . LEU A 1 184 ? -16.470 -2.820 5.489 1.00 95.25 184 LEU A C 1
ATOM 1546 O O . LEU A 1 184 ? -15.399 -2.405 5.928 1.00 95.25 184 LEU A O 1
ATOM 1550 N N . ASP A 1 185 ? -17.043 -2.312 4.400 1.00 95.88 185 ASP A N 1
ATOM 1551 C CA . ASP A 1 185 ? -16.414 -1.280 3.578 1.00 95.88 185 ASP A CA 1
ATOM 1552 C C . ASP A 1 185 ? -16.298 0.047 4.327 1.00 95.88 185 ASP A C 1
ATOM 1554 O O . ASP A 1 185 ? -15.241 0.673 4.289 1.00 95.88 185 ASP A O 1
ATOM 1558 N N . GLU A 1 186 ? -17.310 0.437 5.108 1.00 96.12 186 GLU A N 1
ATOM 1559 C CA . GLU A 1 186 ? -17.202 1.614 5.976 1.00 96.12 186 GLU A CA 1
ATOM 1560 C C . GLU A 1 186 ? -16.094 1.463 7.022 1.00 96.12 186 GLU A C 1
ATOM 1562 O O . GLU A 1 186 ? -15.346 2.411 7.256 1.00 96.12 186 GLU A O 1
ATOM 1567 N N . ALA A 1 187 ? -15.930 0.273 7.612 1.00 96.94 187 ALA A N 1
ATOM 1568 C CA . ALA A 1 187 ? -14.831 0.024 8.543 1.00 96.94 187 ALA A CA 1
ATOM 1569 C C . ALA A 1 187 ? -13.459 0.103 7.858 1.00 96.94 187 ALA A C 1
ATOM 1571 O O . ALA A 1 187 ? -12.531 0.684 8.421 1.00 96.94 187 ALA A O 1
ATOM 1572 N N . LYS A 1 188 ? -13.326 -0.441 6.640 1.00 95.75 188 LYS A N 1
ATOM 1573 C CA . LYS A 1 188 ? -12.092 -0.349 5.844 1.00 95.75 188 LYS A CA 1
ATOM 1574 C C . LYS A 1 188 ? -11.758 1.101 5.504 1.00 95.75 188 LYS A C 1
ATOM 1576 O O . LYS A 1 188 ? -10.623 1.520 5.717 1.00 95.75 188 LYS A O 1
ATOM 1581 N N . LEU A 1 189 ? -12.732 1.860 5.005 1.00 96.00 189 LEU A N 1
ATOM 1582 C CA . LEU A 1 189 ? -12.560 3.268 4.649 1.00 96.00 189 LEU A CA 1
ATOM 1583 C C . LEU A 1 189 ? -12.206 4.119 5.870 1.00 96.00 189 LEU A C 1
ATOM 1585 O O . LEU A 1 189 ? -11.292 4.935 5.802 1.00 96.00 189 LEU A O 1
ATOM 1589 N N . ALA A 1 190 ? -12.864 3.890 7.007 1.00 96.56 190 ALA A N 1
ATOM 1590 C CA . ALA A 1 190 ? -12.542 4.595 8.241 1.00 96.56 190 ALA A CA 1
ATOM 1591 C C . ALA A 1 190 ? -11.130 4.265 8.757 1.00 96.56 190 ALA A C 1
ATOM 1593 O O . ALA A 1 190 ? -10.447 5.148 9.276 1.00 96.56 190 ALA A O 1
ATOM 1594 N N . ALA A 1 191 ? -10.668 3.022 8.582 1.00 95.62 191 ALA A N 1
ATOM 1595 C CA . ALA A 1 191 ? -9.295 2.641 8.904 1.00 95.62 191 ALA A CA 1
ATOM 1596 C C . ALA A 1 191 ? -8.275 3.371 8.011 1.00 95.62 191 ALA A C 1
ATOM 1598 O O . ALA A 1 191 ? -7.279 3.889 8.518 1.00 95.62 191 ALA A O 1
ATOM 1599 N N . TYR A 1 192 ? -8.548 3.476 6.705 1.00 94.00 192 TYR A N 1
ATOM 1600 C CA . TYR A 1 192 ? -7.731 4.261 5.772 1.00 94.00 192 TYR A CA 1
ATOM 1601 C C . TYR A 1 192 ? -7.686 5.742 6.159 1.00 94.00 192 TYR A C 1
ATOM 1603 O O . TYR A 1 192 ? -6.618 6.361 6.200 1.00 94.00 192 TYR A O 1
ATOM 1611 N N . ASP A 1 193 ? -8.850 6.310 6.485 1.00 94.25 193 ASP A N 1
ATOM 1612 C CA . ASP A 1 193 ? -8.966 7.708 6.879 1.00 94.25 193 ASP A CA 1
ATOM 1613 C C . ASP A 1 193 ? -8.137 7.996 8.142 1.00 94.25 193 ASP A C 1
ATOM 1615 O O . ASP A 1 193 ? -7.484 9.040 8.205 1.00 94.25 193 ASP A O 1
ATOM 1619 N N . HIS A 1 194 ? -8.104 7.052 9.092 1.00 94.00 194 HIS A N 1
ATOM 1620 C CA . HIS A 1 194 ? -7.304 7.139 10.314 1.00 94.00 194 HIS A CA 1
ATOM 1621 C C . HIS A 1 194 ? -5.794 7.018 10.067 1.00 94.00 194 HIS A C 1
ATOM 1623 O O . HIS A 1 194 ? -5.019 7.806 10.603 1.00 94.00 194 HIS A O 1
ATOM 1629 N N . ILE A 1 195 ? -5.344 6.082 9.226 1.00 90.19 195 ILE A N 1
ATOM 1630 C CA . ILE A 1 195 ? -3.915 6.011 8.873 1.00 90.19 195 ILE A CA 1
ATOM 1631 C C . ILE A 1 195 ? -3.479 7.288 8.175 1.00 90.19 195 ILE A C 1
ATOM 1633 O O . ILE A 1 195 ? -2.449 7.859 8.518 1.00 90.19 195 ILE A O 1
ATOM 1637 N N . THR A 1 196 ? -4.293 7.792 7.251 1.00 89.81 196 THR A N 1
ATOM 1638 C CA . THR A 1 196 ? -3.966 9.033 6.550 1.00 89.81 196 THR A CA 1
ATOM 1639 C C . THR A 1 196 ? -3.832 10.212 7.518 1.00 89.81 196 THR A C 1
ATOM 1641 O O . THR A 1 196 ? -2.940 11.037 7.327 1.00 89.81 196 THR A O 1
ATOM 1644 N N . SER A 1 197 ? -4.653 10.296 8.577 1.00 90.81 197 SER A N 1
ATOM 1645 C CA . SER A 1 197 ? -4.483 11.351 9.587 1.00 90.81 197 SER A CA 1
ATOM 1646 C C . SER A 1 197 ? -3.161 11.218 10.345 1.00 90.81 197 SER A C 1
ATOM 1648 O O . SER A 1 197 ? -2.474 12.220 10.518 1.00 90.81 197 SER A O 1
ATOM 1650 N N . ILE A 1 198 ? -2.751 9.994 10.702 1.00 87.94 198 ILE A N 1
ATOM 1651 C CA . ILE A 1 198 ? -1.444 9.745 11.333 1.00 87.94 198 ILE A CA 1
ATOM 1652 C C . ILE A 1 198 ? -0.300 10.208 10.412 1.00 87.94 198 ILE A C 1
ATOM 1654 O O . ILE A 1 198 ? 0.625 10.892 10.850 1.00 87.94 198 ILE A O 1
ATOM 1658 N N . LEU A 1 199 ? -0.372 9.901 9.113 1.00 84.19 199 LEU A N 1
ATOM 1659 C CA . LEU A 1 199 ? 0.644 10.324 8.139 1.00 84.19 199 LEU A CA 1
ATOM 1660 C C . LEU A 1 199 ? 0.732 11.850 7.995 1.00 84.19 199 LEU A C 1
ATOM 1662 O O . LEU A 1 199 ? 1.832 12.398 7.881 1.00 84.19 199 LEU A O 1
ATOM 1666 N N . ILE A 1 200 ? -0.409 12.543 8.022 1.00 86.75 200 ILE A N 1
ATOM 1667 C CA . ILE A 1 200 ? -0.470 14.011 7.995 1.00 86.75 200 ILE A CA 1
ATOM 1668 C C . ILE A 1 200 ? 0.225 14.597 9.231 1.00 86.75 200 ILE A C 1
ATOM 1670 O O . ILE A 1 200 ? 1.061 15.491 9.095 1.00 86.75 200 ILE A O 1
ATOM 1674 N N . GLU A 1 201 ? -0.046 14.055 10.419 1.00 86.19 201 GLU A N 1
ATOM 1675 C CA . GLU A 1 201 ? 0.590 14.493 11.669 1.00 86.19 201 GLU A CA 1
ATOM 1676 C C . GLU A 1 201 ? 2.114 14.290 11.646 1.00 86.19 201 GLU A C 1
ATOM 1678 O O . GLU A 1 201 ? 2.876 15.171 12.067 1.00 86.19 201 GLU A O 1
ATOM 1683 N N . ILE A 1 202 ? 2.578 13.165 11.093 1.00 81.88 202 ILE A N 1
ATOM 1684 C CA . ILE A 1 202 ? 4.007 12.884 10.900 1.00 81.88 202 ILE A CA 1
ATOM 1685 C C . ILE A 1 202 ? 4.634 13.908 9.945 1.00 81.88 202 ILE A C 1
ATOM 1687 O O . ILE A 1 202 ? 5.679 14.485 10.263 1.00 81.88 202 ILE A O 1
ATOM 1691 N N . ARG A 1 203 ? 4.003 14.184 8.795 1.00 83.25 203 ARG A N 1
ATOM 1692 C CA . ARG A 1 203 ? 4.489 15.185 7.826 1.00 83.25 203 ARG A CA 1
ATOM 1693 C C . ARG A 1 203 ? 4.623 16.562 8.466 1.00 83.25 203 ARG A C 1
ATOM 1695 O O . ARG A 1 203 ? 5.639 17.236 8.269 1.00 83.25 203 ARG A O 1
ATOM 1702 N N . ASP A 1 204 ? 3.608 16.982 9.209 1.00 82.50 204 ASP A N 1
ATOM 1703 C CA . ASP A 1 204 ? 3.565 18.308 9.822 1.00 82.50 204 ASP A CA 1
ATOM 1704 C C . ASP A 1 204 ? 4.642 18.437 10.904 1.00 82.50 204 ASP A C 1
ATOM 1706 O O . ASP A 1 204 ? 5.319 19.463 10.993 1.00 82.50 204 ASP A O 1
ATOM 1710 N N . SER A 1 205 ? 4.878 17.366 11.665 1.00 76.81 205 SER A N 1
ATOM 1711 C CA . SER A 1 205 ? 5.956 17.291 12.656 1.00 76.81 205 SER A CA 1
ATOM 1712 C C . SER A 1 205 ? 7.343 17.370 12.007 1.00 76.81 205 SER A C 1
ATOM 1714 O O . SER A 1 205 ? 8.184 18.157 12.443 1.00 76.81 205 SER A O 1
ATOM 1716 N N . ILE A 1 206 ? 7.576 16.637 10.910 1.00 72.06 206 ILE A N 1
ATOM 1717 C CA . ILE A 1 206 ? 8.835 16.699 10.142 1.00 72.06 206 ILE A CA 1
ATOM 1718 C C . ILE A 1 206 ? 9.048 18.097 9.544 1.00 72.06 206 ILE A C 1
ATOM 1720 O O . ILE A 1 206 ? 10.161 18.622 9.570 1.00 72.06 206 ILE A O 1
ATOM 1724 N N . SER A 1 207 ? 7.990 18.718 9.021 1.00 75.00 207 SER A N 1
ATOM 1725 C CA . SER A 1 207 ? 8.048 20.065 8.441 1.00 75.00 207 SER A CA 1
ATOM 1726 C C . SER A 1 207 ? 8.410 21.129 9.477 1.00 75.00 207 SER A C 1
ATOM 1728 O O . SER A 1 207 ? 9.157 22.050 9.157 1.00 75.00 207 SER A O 1
ATOM 1730 N N . LYS A 1 208 ? 7.921 20.997 10.718 1.00 75.19 208 LYS A N 1
ATOM 1731 C CA . LYS A 1 208 ? 8.292 21.880 11.836 1.00 75.19 208 LYS A CA 1
ATOM 1732 C C . LYS A 1 208 ? 9.764 21.720 12.221 1.00 75.19 208 LYS A C 1
ATOM 1734 O O . LYS A 1 208 ? 10.453 22.721 12.363 1.00 75.19 208 LYS A O 1
ATOM 1739 N N . LEU A 1 209 ? 10.260 20.484 12.314 1.00 69.00 209 LEU A N 1
ATOM 1740 C CA . LEU A 1 209 ? 11.656 20.197 12.675 1.00 69.00 209 LEU A CA 1
ATOM 1741 C C . LEU A 1 209 ? 12.687 20.713 11.660 1.00 69.00 209 LEU A C 1
ATOM 1743 O O . LEU A 1 209 ? 13.830 20.916 12.032 1.00 69.00 209 LEU A O 1
ATOM 1747 N N . ARG A 1 210 ? 12.309 20.908 10.390 1.00 67.38 210 ARG A N 1
ATOM 1748 C CA . ARG A 1 210 ? 13.199 21.450 9.344 1.00 67.38 210 ARG A CA 1
ATOM 1749 C C . ARG A 1 210 ? 13.258 22.977 9.285 1.00 67.38 210 ARG A C 1
ATOM 1751 O O . ARG A 1 210 ? 14.083 23.510 8.551 1.00 67.38 210 ARG A O 1
ATOM 1758 N N . LYS A 1 211 ? 12.325 23.663 9.948 1.00 63.16 211 LYS A N 1
ATOM 1759 C CA . LYS A 1 211 ? 12.250 25.133 9.982 1.00 63.16 211 LYS A CA 1
ATOM 1760 C C . LYS A 1 211 ? 12.970 25.738 11.192 1.00 63.16 211 LYS A C 1
ATOM 1762 O O . LYS A 1 211 ? 13.137 26.953 11.218 1.00 63.16 211 LYS A O 1
ATOM 1767 N N . ASN A 1 212 ? 13.363 24.898 12.148 1.00 48.12 212 ASN A N 1
ATOM 1768 C CA . ASN A 1 212 ? 14.232 25.223 13.278 1.00 48.12 212 ASN A CA 1
ATOM 1769 C C . ASN A 1 212 ? 15.649 24.729 12.987 1.00 48.12 212 ASN A C 1
ATOM 1771 O O . ASN A 1 212 ? 16.588 25.344 13.529 1.00 48.12 212 ASN A O 1
#

Secondary structure (DSSP, 8-state):
---------------TTGGG---S--GGGGSTTS-SS--EEEEEEE-SS--EE-TTTSS-EESEEEEEEETTEEEEEEE-HHHHHHHTT-HHHHHHHHHHHHHHHTS-----HHHHHHHHHTHHHHHHHHHHS--EE-TTS-EEEEETTEEEEEEEETTEEEEEEEETTT---EEE-SS-BSSHHHHHHHHHHHHHHHHHHHHHHHHHHTT-

Foldseek 3Di:
DDDDDDDPPDDPPPPPPPPPDDPDQAAQSPDPQDQQAQKDFPDKDALVDQQDQFRRRSPGRERIWGFIDHPSDPDTGTHHLCSRCRRHVHNPVSVVVNVVVCVVCVPPDPPDLVNLVVCLVCVVVSLVCLLVDDWDADPVRWTWDDDPQWIKTWDDDPQWIWIWTARNPPSPDIDTGPDTHNDPSVRSSVSSVVVNVVSVVVSVVVVVVVVD

Sequence (212 aa):
MTRKLTNIQEDVKINKHEGYYSTKKRGKRSVAGIPHKGWKCSYVEDLGEPMIKCQMCESNMIRYVYHMTHEDFPEVLHVGGVCAGYMEDDPETAWRRDRELKRQIARPKRWTSQYLEFMIKNRHLLREQWLSMVWRTSEKGNLYISDSGYRIIIQQRFGRWTFIVADEQNDSFVYNSKNKFPTLDEAKLAAYDHITSILIEIRDSISKLRKN

Radius of gyration: 22.59 Å; chains: 1; bounding box: 54×85×52 Å